Protein AF-X1V5U9-F1 (afdb_monomer_lite)

Foldseek 3Di:
DAAPAVCQPAPAEEAQDPVVLVVVQVVCVVVRHPDSNYHNRDLLDQQCSSDDPPDDDLSSAWDADPPAPDGAIASQSHQEDEEEDDWQAFDDPVQLVVQVRHDPCSVDGTVVRSVLVSVLRHHHAFHKYWYKDFCCCPPPPVNVVVVVVCVLFKDFPDWAWDPQCPDPPPDSGTMTTTIITTHDSVSNVVVVVVVVVVVVVVVVVVVVVVVVVD

pLDDT: mean 90.39, std 9.11, range [47.47, 98.81]

Secondary structure (DSSP, 8-state):
----TTHHHH--EEESSHHHHHHHHHHHHHTT-----EEES-TTS-GGG--BTTB--GGG--B--TTSS--S-B---EEEEEE-PPSSPPPPHHHHHHHHTT-TTTT-S-HHHHHHHHHHHHEEEEEEEEEEEETHHHH-GGGHHHHHHHHHHEEEEEEEEPPGGGGTTT----EEEEEEEEPPHHHHHHHHHHHHHHHHHHHHHHHHHHHH--

Radius of gyration: 19.99 Å; chains: 1; bounding box: 45×36×70 Å

Organism: NCBI:txid412755

Sequence (214 aa):
SKPNRWADTYLYGVEINSDLALATKVNMVLHGDGSINIFCRDGLAPFEVYGIAERVSALRHAHIIANYPYSFDVNEQFDFVLSNPPFSITPDEETKKSYRRRYEFGGNTQSERLFLERWYQLLREGGRAGVVLPESVFDTPSNKKMRLFLYRHFHIDAIIALPYLAFQPYTSTKTCLLIATKKTRKQVEQYDTCWRTMQRVFRRACSCARTFLS

InterPro domains:
  IPR002052 DNA methylase, N-6 adenine-specific, conserved site [PS00092] (81-87)
  IPR003356 DNA methylase, adenine-specific [PF02384] (8-188)
  IPR029063 S-adenosyl-L-methionine-dependent methyltransferase superfamily [G3DSA:3.40.50.150] (1-204)
  IPR029063 S-adenosyl-L-methionine-dependent methyltransferase superfamily [SSF53335] (5-187)
  IPR052916 Type I Restriction Enzyme MTase Subunit [PTHR42998] (8-191)

Structure (mmCIF, N/CA/C/O backbone):
data_AF-X1V5U9-F1
#
_entry.id   AF-X1V5U9-F1
#
loop_
_atom_site.group_PDB
_atom_site.id
_atom_site.type_symbol
_atom_site.label_atom_id
_atom_site.label_alt_id
_atom_site.label_comp_id
_atom_site.label_asym_id
_atom_site.label_entity_id
_atom_site.label_seq_id
_atom_site.pdbx_PDB_ins_code
_atom_site.Cartn_x
_atom_site.Cartn_y
_atom_site.Cartn_z
_atom_site.occupancy
_atom_site.B_iso_or_equiv
_atom_site.auth_seq_id
_atom_site.auth_comp_id
_atom_site.auth_asym_id
_atom_site.auth_atom_id
_atom_site.pdbx_PDB_model_num
ATOM 1 N N . SER A 1 1 ? 11.002 -18.497 -28.124 1.00 58.41 1 SER A N 1
ATOM 2 C CA . SER A 1 1 ? 9.757 -18.287 -27.348 1.00 58.41 1 SER A CA 1
ATOM 3 C C . SER A 1 1 ? 9.006 -17.098 -27.937 1.00 58.41 1 SER A C 1
ATOM 5 O O . SER A 1 1 ? 9.652 -16.198 -28.461 1.00 58.41 1 SER A O 1
ATOM 7 N N . LYS A 1 2 ? 7.663 -17.094 -27.942 1.00 60.38 2 LYS A N 1
ATOM 8 C CA . LYS A 1 2 ? 6.897 -15.900 -28.351 1.00 60.38 2 LYS A CA 1
ATOM 9 C C . LYS A 1 2 ? 7.065 -14.813 -27.274 1.00 60.38 2 LYS A C 1
ATOM 11 O O . LYS A 1 2 ? 7.001 -15.168 -26.100 1.00 60.38 2 LYS A O 1
ATOM 16 N N . PRO A 1 3 ? 7.273 -13.536 -27.638 1.00 74.31 3 PRO A N 1
ATOM 17 C CA . PRO A 1 3 ? 7.387 -12.461 -26.658 1.00 74.31 3 PRO A CA 1
ATOM 18 C C . PRO A 1 3 ? 6.068 -12.275 -25.890 1.00 74.31 3 PRO A C 1
ATOM 20 O O . PRO A 1 3 ? 4.987 -12.261 -26.484 1.00 74.31 3 PRO A O 1
ATOM 23 N N . ASN A 1 4 ? 6.168 -12.111 -24.573 1.00 81.75 4 ASN A N 1
ATOM 24 C CA . ASN A 1 4 ? 5.084 -11.882 -23.620 1.00 81.75 4 ASN A CA 1
ATOM 25 C C . ASN A 1 4 ? 4.565 -10.436 -23.700 1.00 81.75 4 ASN A C 1
ATOM 27 O O . ASN A 1 4 ? 4.622 -9.682 -22.736 1.00 81.75 4 ASN A O 1
ATOM 31 N N . ARG A 1 5 ? 4.017 -10.043 -24.856 1.00 79.12 5 ARG A N 1
ATOM 32 C CA . ARG A 1 5 ? 3.514 -8.676 -25.120 1.00 79.12 5 ARG A CA 1
ATOM 33 C C . ARG A 1 5 ? 2.379 -8.211 -24.199 1.00 79.12 5 ARG A C 1
ATOM 35 O O . ARG A 1 5 ? 2.022 -7.046 -24.227 1.00 79.12 5 ARG A O 1
ATOM 42 N N . TRP A 1 6 ? 1.777 -9.093 -23.407 1.00 85.31 6 TRP A N 1
ATOM 43 C CA . TRP A 1 6 ? 0.759 -8.705 -22.429 1.00 85.31 6 TRP A CA 1
ATOM 44 C C . TRP A 1 6 ? 1.367 -7.906 -21.265 1.00 85.31 6 TRP A C 1
ATOM 46 O O . TRP A 1 6 ? 0.712 -7.025 -20.711 1.00 85.31 6 TRP A O 1
ATOM 56 N N . ALA A 1 7 ? 2.626 -8.166 -20.908 1.00 85.19 7 ALA A N 1
ATOM 57 C CA . ALA A 1 7 ? 3.276 -7.503 -19.784 1.00 85.19 7 ALA A CA 1
ATOM 58 C C . ALA A 1 7 ? 3.452 -5.990 -20.018 1.00 85.19 7 ALA A C 1
ATOM 60 O O . ALA A 1 7 ? 3.358 -5.208 -19.073 1.00 85.19 7 ALA A O 1
ATOM 61 N N . ASP A 1 8 ? 3.504 -5.565 -21.286 1.00 81.00 8 ASP A N 1
ATOM 62 C CA . ASP A 1 8 ? 3.422 -4.161 -21.699 1.00 81.00 8 ASP A CA 1
ATOM 63 C C . ASP A 1 8 ? 2.193 -3.412 -21.197 1.00 81.00 8 ASP A C 1
ATOM 65 O O . ASP A 1 8 ? 2.252 -2.202 -20.970 1.00 81.00 8 ASP A O 1
ATOM 69 N N . THR A 1 9 ? 1.082 -4.120 -21.043 1.00 84.44 9 THR A N 1
ATOM 70 C CA . THR A 1 9 ? -0.198 -3.536 -20.657 1.00 84.44 9 THR A CA 1
ATOM 71 C C . THR A 1 9 ? -0.504 -3.760 -19.184 1.00 84.44 9 THR A C 1
ATOM 73 O O . THR A 1 9 ? -1.126 -2.896 -18.571 1.00 84.44 9 THR A O 1
ATOM 76 N N . TYR A 1 10 ? -0.076 -4.890 -18.615 1.00 89.69 10 TYR A N 1
ATOM 77 C CA . TYR A 1 10 ? -0.579 -5.366 -17.322 1.00 89.69 10 TYR A CA 1
ATOM 78 C C . TYR A 1 10 ? 0.448 -5.387 -16.190 1.00 89.69 10 TYR A C 1
ATOM 80 O O . TYR A 1 10 ? 0.044 -5.470 -15.032 1.00 89.69 10 TYR A O 1
ATOM 88 N N . LEU A 1 11 ? 1.750 -5.316 -16.481 1.00 92.38 11 LEU A N 1
ATOM 89 C CA . LEU A 1 11 ? 2.786 -5.421 -15.456 1.00 92.38 11 LEU A CA 1
ATOM 90 C C . LEU A 1 11 ? 3.540 -4.104 -15.304 1.00 92.38 11 LEU A C 1
ATOM 92 O O . LEU A 1 11 ? 4.004 -3.530 -16.284 1.00 92.38 11 LEU A O 1
ATOM 96 N N . TYR A 1 12 ? 3.645 -3.631 -14.063 1.00 95.31 12 TYR A N 1
ATOM 97 C CA . TYR A 1 12 ? 4.324 -2.394 -13.689 1.00 95.31 12 TYR A CA 1
ATOM 98 C C . TYR A 1 12 ? 5.136 -2.635 -12.418 1.00 95.31 12 TYR A C 1
ATOM 100 O O . TYR A 1 12 ? 4.706 -3.382 -11.540 1.00 95.31 12 TYR A O 1
ATOM 108 N N . GLY A 1 13 ? 6.291 -1.985 -12.306 1.00 95.12 13 GLY A N 1
ATOM 109 C CA . GLY A 1 13 ? 7.151 -2.071 -11.129 1.00 95.12 13 GLY A CA 1
ATOM 110 C C . GLY A 1 13 ? 7.816 -0.738 -10.820 1.00 95.12 13 GLY A C 1
ATOM 111 O O . GLY A 1 13 ? 8.104 0.043 -11.723 1.00 95.12 13 GLY A O 1
ATOM 112 N N . VAL A 1 14 ? 8.071 -0.475 -9.542 1.00 96.12 14 VAL A N 1
ATOM 113 C CA . VAL A 1 14 ? 8.812 0.706 -9.088 1.00 96.12 14 VAL A CA 1
ATOM 114 C C . VAL A 1 14 ? 9.915 0.244 -8.154 1.00 96.12 14 VAL A C 1
ATOM 116 O O . VAL A 1 14 ? 9.648 -0.491 -7.208 1.00 96.12 14 VAL A O 1
ATOM 119 N N . GLU A 1 15 ? 11.136 0.674 -8.432 1.00 95.00 15 GLU A N 1
ATOM 120 C CA . GLU A 1 15 ? 12.325 0.372 -7.641 1.00 95.00 15 GLU A CA 1
ATOM 121 C C . GLU A 1 15 ? 13.166 1.646 -7.562 1.00 95.00 15 GLU A C 1
ATOM 123 O O . GLU A 1 15 ? 13.363 2.321 -8.569 1.00 95.00 15 GLU A O 1
ATOM 128 N N . ILE A 1 16 ? 13.632 2.016 -6.374 1.00 93.44 16 ILE A N 1
ATOM 129 C CA . ILE A 1 16 ? 14.381 3.261 -6.183 1.00 93.44 16 ILE A CA 1
ATOM 130 C C . ILE A 1 16 ? 15.862 3.088 -6.533 1.00 93.44 16 ILE A C 1
ATOM 132 O O . ILE A 1 16 ? 16.503 4.036 -6.988 1.00 93.44 16 ILE A O 1
ATOM 136 N N . ASN A 1 17 ? 16.406 1.884 -6.346 1.00 94.56 17 ASN A N 1
ATOM 137 C CA . ASN A 1 17 ? 17.790 1.560 -6.645 1.00 94.56 17 ASN A CA 1
ATOM 138 C C . ASN A 1 17 ? 17.981 1.290 -8.148 1.00 94.56 17 ASN A C 1
ATOM 140 O O . ASN A 1 17 ? 17.351 0.403 -8.725 1.00 94.56 17 ASN A O 1
ATOM 144 N N . SER A 1 18 ? 18.886 2.033 -8.787 1.00 94.94 18 SER A N 1
ATOM 145 C CA . SER A 1 18 ? 19.142 1.930 -10.229 1.00 94.94 18 SER A CA 1
ATOM 146 C C . SER A 1 18 ? 19.607 0.552 -10.676 1.00 94.94 18 SER A C 1
ATOM 148 O O . SER A 1 18 ? 19.179 0.082 -11.731 1.00 94.94 18 SER A O 1
ATOM 150 N N . ASP A 1 19 ? 20.444 -0.102 -9.876 1.00 95.94 19 ASP A N 1
ATOM 151 C CA . ASP A 1 19 ? 21.054 -1.380 -10.231 1.00 95.94 19 ASP A CA 1
ATOM 152 C C . ASP A 1 19 ? 20.019 -2.500 -10.133 1.00 95.94 19 ASP A C 1
ATOM 154 O O . ASP A 1 19 ? 19.909 -3.325 -11.039 1.00 95.94 19 ASP A O 1
ATOM 158 N N . LEU A 1 20 ? 19.181 -2.479 -9.091 1.00 94.69 20 LEU A N 1
ATOM 159 C CA . LEU A 1 20 ? 18.058 -3.407 -8.945 1.00 94.69 20 LEU A CA 1
ATOM 160 C C . LEU A 1 20 ? 16.979 -3.168 -10.007 1.00 94.69 20 LEU A C 1
ATOM 162 O O . LEU A 1 20 ? 16.451 -4.130 -10.569 1.00 94.69 20 LEU A O 1
ATOM 166 N N . ALA A 1 21 ? 16.679 -1.910 -10.340 1.00 94.12 21 ALA A N 1
ATOM 167 C CA . ALA A 1 21 ? 15.753 -1.583 -11.421 1.00 94.12 21 ALA A CA 1
ATOM 168 C C . ALA A 1 21 ? 16.275 -2.094 -12.774 1.00 94.12 21 ALA A C 1
ATOM 170 O O . ALA A 1 21 ? 15.507 -2.648 -13.564 1.00 94.12 21 ALA A O 1
ATOM 171 N N . LEU A 1 22 ? 17.577 -1.947 -13.041 1.00 93.31 22 LEU A N 1
ATOM 172 C CA . LEU A 1 22 ? 18.221 -2.465 -14.246 1.00 93.31 22 LEU A CA 1
ATOM 173 C C . LEU A 1 22 ? 18.217 -3.997 -14.273 1.00 93.31 22 LEU A C 1
ATOM 175 O O . LEU A 1 22 ? 17.798 -4.580 -15.272 1.00 93.31 22 LEU A O 1
ATOM 179 N N . ALA A 1 23 ? 18.615 -4.647 -13.178 1.00 94.06 23 ALA A N 1
ATOM 180 C CA . ALA A 1 23 ? 18.598 -6.102 -13.052 1.00 94.06 23 ALA A CA 1
ATOM 181 C C . ALA A 1 23 ? 17.185 -6.665 -13.260 1.00 94.06 23 ALA A C 1
ATOM 183 O O . ALA A 1 23 ? 17.007 -7.634 -13.996 1.00 94.06 23 ALA A O 1
ATOM 184 N N . THR A 1 24 ? 16.170 -6.007 -12.694 1.00 92.94 24 THR A N 1
ATOM 185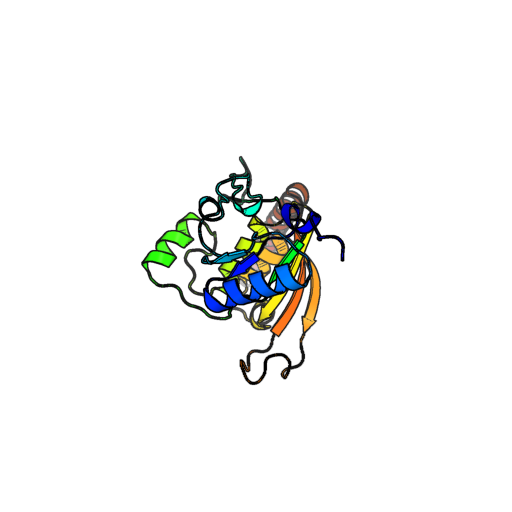 C CA . THR A 1 24 ? 14.762 -6.363 -12.897 1.00 92.94 24 THR A CA 1
ATOM 186 C C . THR A 1 24 ? 14.385 -6.260 -14.371 1.00 92.94 24 THR A C 1
ATOM 188 O O . THR A 1 24 ? 13.848 -7.216 -14.920 1.00 92.94 24 THR A O 1
ATOM 191 N N . LYS A 1 25 ? 14.715 -5.153 -15.049 1.00 91.25 25 LYS A N 1
ATOM 192 C CA . LYS A 1 25 ? 14.442 -4.992 -16.490 1.00 91.25 25 LYS A CA 1
ATOM 193 C C . LYS A 1 25 ? 15.095 -6.087 -17.327 1.00 91.25 25 LYS A C 1
ATOM 195 O O . LYS A 1 25 ? 14.438 -6.661 -18.188 1.00 91.25 25 LYS A O 1
ATOM 200 N N . VAL A 1 26 ? 16.364 -6.399 -17.062 1.00 91.38 26 VAL A N 1
ATOM 201 C CA . VAL A 1 26 ? 17.071 -7.487 -17.751 1.00 91.38 26 VAL A CA 1
ATOM 202 C C . VAL A 1 26 ? 16.373 -8.823 -17.496 1.00 91.38 26 VAL A C 1
ATOM 204 O O . VAL A 1 26 ? 16.128 -9.565 -18.443 1.00 91.38 26 VAL A O 1
ATOM 207 N N . ASN A 1 27 ? 15.983 -9.107 -16.250 1.00 90.75 27 ASN A N 1
ATOM 208 C CA . ASN A 1 27 ? 15.257 -10.326 -15.900 1.00 90.75 27 ASN A CA 1
ATOM 209 C C . ASN A 1 27 ? 13.924 -10.444 -16.659 1.00 90.75 27 ASN A C 1
ATOM 211 O O . ASN A 1 27 ? 13.622 -11.497 -17.216 1.00 90.75 27 ASN A O 1
ATOM 215 N N . MET A 1 28 ? 13.161 -9.353 -16.753 1.00 88.94 28 MET A N 1
ATOM 216 C CA . MET A 1 28 ? 11.915 -9.312 -17.524 1.00 88.94 28 MET A CA 1
ATOM 217 C C . MET A 1 28 ? 12.160 -9.635 -19.007 1.00 88.94 28 MET A C 1
ATOM 219 O O . MET A 1 28 ? 11.524 -10.541 -19.552 1.00 88.94 28 MET A O 1
ATOM 223 N N . VAL A 1 29 ? 13.160 -8.999 -19.627 1.00 86.62 29 VAL A N 1
ATOM 224 C CA . VAL A 1 29 ? 13.541 -9.259 -21.027 1.00 86.62 29 VAL A CA 1
ATOM 225 C C . VAL A 1 29 ? 13.939 -10.719 -21.251 1.00 86.62 29 VAL A C 1
ATOM 227 O O . VAL A 1 29 ? 13.498 -11.332 -22.226 1.00 86.62 29 VAL A O 1
ATOM 230 N N . LEU A 1 30 ? 14.714 -11.313 -20.338 1.00 88.00 30 LEU A N 1
ATOM 231 C CA . LEU A 1 30 ? 15.105 -12.727 -20.409 1.00 88.00 30 LEU A CA 1
ATOM 232 C C . LEU A 1 30 ? 13.901 -13.674 -20.309 1.00 88.00 30 LEU A C 1
ATOM 234 O O . LEU A 1 30 ? 13.866 -14.707 -20.979 1.00 88.00 30 LEU A O 1
ATOM 238 N N . HIS A 1 31 ? 12.877 -13.297 -19.543 1.00 87.69 31 HIS A N 1
ATOM 239 C CA . HIS A 1 31 ? 11.597 -14.007 -19.476 1.00 87.69 31 HIS A CA 1
ATOM 240 C C . HIS A 1 31 ? 10.648 -13.686 -20.646 1.00 87.69 31 HIS A C 1
ATOM 242 O O . HIS A 1 31 ? 9.491 -14.116 -20.659 1.00 87.69 31 HIS A O 1
ATOM 248 N N . GLY A 1 32 ? 11.133 -12.979 -21.668 1.00 82.94 32 GLY A N 1
ATOM 249 C CA . GLY A 1 32 ? 10.390 -12.653 -22.878 1.00 82.94 32 GLY A CA 1
ATOM 250 C C . GLY A 1 32 ? 9.386 -11.519 -22.699 1.00 82.94 32 GLY A C 1
ATOM 251 O O . GLY A 1 32 ? 8.602 -11.281 -23.616 1.00 82.94 32 GLY A O 1
ATOM 252 N N . ASP A 1 33 ? 9.386 -10.834 -21.556 1.00 76.88 33 ASP A N 1
ATOM 253 C CA . ASP A 1 33 ? 8.686 -9.567 -21.388 1.00 76.88 33 ASP A CA 1
ATOM 254 C C . ASP A 1 33 ? 9.492 -8.479 -22.113 1.00 76.88 33 ASP A C 1
ATOM 256 O O . ASP A 1 33 ? 10.561 -8.062 -21.679 1.00 76.88 33 ASP A O 1
ATOM 260 N N . GLY A 1 34 ? 9.005 -8.068 -23.283 1.00 65.94 34 GLY A N 1
ATOM 261 C CA . GLY A 1 34 ? 9.611 -6.994 -24.072 1.00 65.94 34 GLY A CA 1
ATOM 262 C C . GLY A 1 34 ? 9.344 -5.596 -23.507 1.00 65.94 34 GLY A C 1
ATOM 263 O O . GLY A 1 34 ? 9.734 -4.615 -24.139 1.00 65.94 34 GLY A O 1
ATOM 264 N N . SER A 1 35 ? 8.662 -5.496 -22.361 1.00 69.56 35 SER A N 1
ATOM 265 C CA . SER A 1 35 ? 8.272 -4.245 -21.737 1.00 69.56 35 SER A CA 1
ATOM 266 C C . SER A 1 35 ? 9.312 -3.678 -20.782 1.00 69.56 35 SER A C 1
ATOM 268 O O . SER A 1 35 ? 10.051 -4.389 -20.107 1.00 69.56 35 SER A O 1
ATOM 270 N N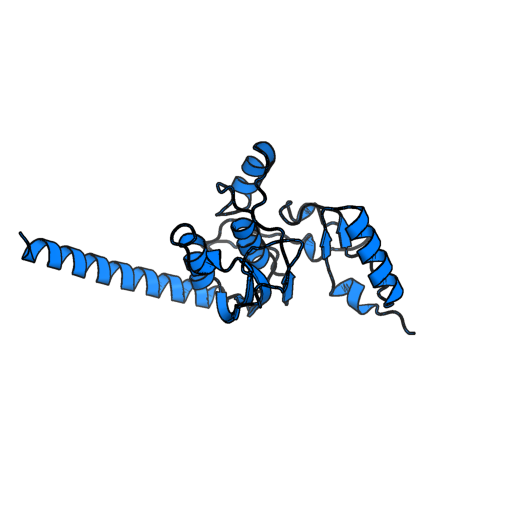 . ILE A 1 36 ? 9.299 -2.351 -20.654 1.00 76.88 36 ILE A N 1
ATOM 271 C CA . ILE A 1 36 ? 10.143 -1.587 -19.730 1.00 76.88 36 ILE A CA 1
ATOM 272 C C . ILE A 1 36 ? 9.327 -0.833 -18.671 1.00 76.88 36 ILE A C 1
ATOM 274 O O . ILE A 1 36 ? 9.780 0.203 -18.183 1.00 76.88 36 ILE A O 1
ATOM 278 N N . ASN A 1 37 ? 8.157 -1.346 -18.271 1.00 89.62 37 ASN A N 1
ATOM 279 C CA . ASN A 1 37 ? 7.281 -0.765 -17.232 1.00 89.62 37 ASN A CA 1
ATOM 280 C C . ASN A 1 37 ? 7.867 -0.794 -15.799 1.00 89.62 37 ASN A C 1
ATOM 282 O O . ASN A 1 37 ? 7.133 -0.804 -14.811 1.00 89.62 37 ASN A O 1
ATOM 286 N N . ILE A 1 38 ? 9.194 -0.803 -15.676 1.00 92.69 38 ILE A N 1
ATOM 287 C CA . ILE A 1 38 ? 9.935 -0.730 -14.422 1.00 92.69 38 ILE A CA 1
ATOM 288 C C . ILE A 1 38 ? 10.500 0.687 -14.274 1.00 92.69 38 ILE A C 1
ATOM 290 O O . ILE A 1 38 ? 11.380 1.119 -15.032 1.00 92.69 38 ILE A O 1
ATOM 294 N N . PHE A 1 39 ? 9.997 1.422 -13.290 1.00 94.50 39 PHE A N 1
ATOM 295 C CA . PHE A 1 39 ? 10.354 2.811 -13.031 1.00 94.50 39 PHE A CA 1
ATOM 296 C C . PHE A 1 39 ? 11.427 2.884 -11.947 1.00 94.50 39 PHE A C 1
ATOM 298 O O . PHE A 1 39 ? 11.193 2.483 -10.812 1.00 94.50 39 PHE A O 1
ATOM 305 N N . CYS A 1 40 ? 12.592 3.438 -12.298 1.00 94.56 40 CYS A N 1
ATOM 306 C CA . CYS A 1 40 ? 13.664 3.721 -11.344 1.00 94.56 40 CYS A CA 1
ATOM 307 C C . CYS A 1 40 ? 13.346 5.010 -10.564 1.00 94.56 40 CYS A C 1
ATOM 309 O O . CYS A 1 40 ? 13.822 6.090 -10.932 1.00 94.56 40 CYS A O 1
ATOM 311 N N . ARG A 1 41 ? 12.443 4.944 -9.584 1.00 93.94 41 ARG A N 1
ATOM 312 C CA . ARG A 1 41 ? 11.877 6.096 -8.860 1.00 93.94 41 ARG A CA 1
ATOM 313 C C . ARG A 1 41 ? 11.495 5.688 -7.436 1.00 93.94 41 ARG A C 1
ATOM 315 O O . ARG A 1 41 ? 11.351 4.511 -7.138 1.00 93.94 41 ARG A O 1
ATOM 322 N N . ASP A 1 42 ? 11.292 6.671 -6.567 1.00 92.25 42 ASP A N 1
ATOM 323 C CA . ASP A 1 42 ? 10.687 6.448 -5.251 1.00 92.25 42 ASP A CA 1
ATOM 324 C C . ASP A 1 42 ? 9.220 6.014 -5.410 1.00 92.25 42 ASP A C 1
ATOM 326 O O . ASP A 1 42 ? 8.441 6.756 -5.995 1.00 92.25 42 ASP A O 1
ATOM 330 N N . GLY A 1 43 ? 8.832 4.855 -4.862 1.00 93.69 43 GLY A N 1
ATOM 331 C CA . GLY A 1 43 ? 7.458 4.325 -4.906 1.00 93.69 43 GLY A CA 1
ATOM 332 C C . GLY A 1 43 ? 6.404 5.167 -4.173 1.00 93.69 43 GLY A C 1
ATOM 333 O O . GLY A 1 43 ? 5.198 4.974 -4.362 1.00 93.69 43 GLY A O 1
ATOM 334 N N . LEU A 1 44 ? 6.827 6.133 -3.357 1.00 93.81 44 LEU A N 1
ATOM 335 C CA . LEU A 1 44 ? 5.952 7.084 -2.676 1.00 93.81 44 LEU A CA 1
ATOM 336 C C . LEU A 1 44 ? 5.882 8.452 -3.382 1.00 93.81 44 LEU A C 1
ATOM 338 O O . LEU A 1 44 ? 5.142 9.341 -2.929 1.00 93.81 44 LEU A O 1
ATOM 342 N N . ALA A 1 45 ? 6.570 8.613 -4.519 1.00 93.19 45 ALA A N 1
ATOM 343 C CA . ALA A 1 45 ? 6.553 9.824 -5.336 1.00 93.19 45 ALA A CA 1
ATOM 344 C C . ALA A 1 45 ? 5.194 10.049 -6.032 1.00 93.19 45 ALA A C 1
ATOM 346 O O . ALA A 1 45 ? 4.456 9.083 -6.233 1.00 93.19 45 ALA A O 1
ATOM 347 N N . PRO A 1 46 ? 4.842 11.299 -6.399 1.00 94.12 46 PRO A N 1
ATOM 348 C CA . PRO A 1 46 ? 3.594 11.619 -7.105 1.00 94.12 46 PRO A CA 1
ATOM 349 C C . PRO A 1 46 ? 3.393 10.769 -8.367 1.00 94.12 46 PRO A C 1
ATOM 351 O O . PRO A 1 46 ? 4.368 10.431 -9.034 1.00 94.12 46 PRO A O 1
ATOM 354 N N . PHE A 1 47 ? 2.149 10.422 -8.709 1.00 96.00 47 PHE A N 1
ATOM 355 C CA . PHE A 1 47 ? 1.875 9.511 -9.829 1.00 96.00 47 PHE A CA 1
ATOM 356 C C . PHE A 1 47 ? 2.378 10.053 -11.175 1.00 96.00 47 PHE A C 1
ATOM 358 O O . PHE A 1 47 ? 2.818 9.294 -12.037 1.00 96.00 47 PHE A O 1
ATOM 365 N N . GLU A 1 48 ? 2.409 11.374 -11.339 1.00 93.62 48 GLU A N 1
ATOM 366 C CA . GLU A 1 48 ? 2.802 12.071 -12.562 1.00 93.62 48 GLU A CA 1
ATOM 367 C C . GLU A 1 48 ? 4.215 11.712 -13.032 1.00 93.62 48 GLU A C 1
ATOM 369 O O . GLU A 1 48 ? 4.502 11.806 -14.229 1.00 93.62 48 GLU A O 1
ATOM 374 N N . VAL A 1 49 ? 5.085 11.287 -12.109 1.00 93.06 49 VAL A N 1
ATOM 375 C CA . VAL A 1 49 ? 6.482 10.941 -12.398 1.00 93.06 49 VAL A CA 1
ATOM 376 C C . VAL A 1 49 ? 6.637 9.582 -13.087 1.00 93.06 49 VAL A C 1
ATOM 378 O O . VAL A 1 49 ? 7.697 9.315 -13.654 1.00 93.06 49 VAL A O 1
ATOM 381 N N . TYR A 1 50 ? 5.602 8.734 -13.087 1.00 93.81 50 TYR A N 1
ATOM 382 C CA . TYR A 1 50 ? 5.626 7.395 -13.695 1.00 93.81 50 TYR A CA 1
ATOM 383 C C . TYR A 1 50 ? 5.137 7.401 -15.151 1.00 93.81 50 TYR A C 1
ATOM 385 O O . TYR A 1 50 ? 4.342 6.556 -15.570 1.00 93.81 50 TYR A O 1
ATOM 393 N N . GLY A 1 51 ? 5.581 8.385 -15.933 1.00 89.31 51 GLY A N 1
ATOM 394 C CA . GLY A 1 51 ? 5.258 8.508 -17.355 1.00 89.31 51 GLY A CA 1
ATOM 395 C C . GLY A 1 51 ? 6.151 7.666 -18.266 1.00 89.31 51 GLY A C 1
ATOM 396 O O . GLY A 1 51 ? 7.312 7.409 -17.958 1.00 89.31 51 GLY A O 1
ATOM 397 N N . ILE A 1 52 ? 5.608 7.282 -19.422 1.00 85.56 52 ILE A N 1
ATOM 398 C CA . ILE A 1 52 ? 6.342 6.659 -20.530 1.00 85.56 52 ILE A CA 1
ATOM 399 C C . ILE A 1 52 ? 6.212 7.610 -21.725 1.00 85.56 52 ILE A C 1
ATOM 401 O O . ILE A 1 52 ? 5.121 8.116 -21.975 1.00 85.56 52 ILE A O 1
ATOM 405 N N . ALA A 1 53 ? 7.311 7.897 -22.429 1.00 80.00 53 ALA A N 1
ATOM 406 C CA . ALA A 1 53 ? 7.346 8.945 -23.457 1.00 80.00 53 ALA A CA 1
ATOM 407 C C . ALA A 1 53 ? 6.359 8.703 -24.615 1.00 80.00 53 ALA A C 1
ATOM 409 O O . ALA A 1 53 ? 5.768 9.647 -25.128 1.00 80.00 53 ALA A O 1
ATOM 410 N N . GLU A 1 54 ? 6.152 7.440 -24.990 1.00 80.06 54 GLU A N 1
ATOM 411 C CA . GLU A 1 54 ? 5.439 7.064 -26.219 1.00 80.06 54 GLU A CA 1
ATOM 412 C C . GLU A 1 54 ? 4.067 6.414 -25.969 1.00 80.06 54 GLU A C 1
ATOM 414 O O . GLU A 1 54 ? 3.379 6.040 -26.917 1.00 80.06 54 GLU A O 1
ATOM 419 N N . ARG A 1 55 ? 3.638 6.262 -24.705 1.00 82.62 55 ARG A N 1
ATOM 420 C CA . ARG A 1 55 ? 2.324 5.682 -24.374 1.00 82.62 55 ARG A CA 1
ATOM 421 C C . ARG A 1 55 ? 1.773 6.145 -23.032 1.00 82.62 55 ARG A C 1
ATOM 423 O O . ARG A 1 55 ? 2.504 6.573 -22.141 1.00 82.62 55 ARG A O 1
ATOM 430 N N . VAL A 1 56 ? 0.464 5.976 -22.861 1.00 83.38 56 VAL A N 1
ATOM 431 C CA . VAL A 1 56 ? -0.202 6.180 -21.571 1.00 83.38 56 VAL A CA 1
ATOM 432 C C . VAL A 1 56 ? 0.267 5.104 -20.588 1.00 83.38 56 VAL A C 1
ATOM 434 O O . VAL A 1 56 ? 0.158 3.912 -20.861 1.00 83.38 56 VAL A O 1
ATOM 437 N N . SER A 1 57 ? 0.794 5.535 -19.443 1.00 91.38 57 SER A N 1
ATOM 438 C CA . SER A 1 57 ? 1.174 4.659 -18.333 1.00 91.38 57 SER A CA 1
ATOM 439 C C . SER A 1 57 ? 0.010 4.550 -17.356 1.00 91.38 57 SER A C 1
ATOM 441 O O . SER A 1 57 ? -0.428 5.573 -16.824 1.00 91.38 57 SER A O 1
ATOM 443 N N . ALA A 1 58 ? -0.462 3.329 -17.080 1.00 93.62 58 ALA A N 1
ATOM 444 C CA . ALA A 1 58 ? -1.503 3.112 -16.074 1.00 93.62 58 ALA A CA 1
ATOM 445 C C . ALA A 1 58 ? -1.069 3.641 -14.698 1.00 93.62 58 ALA A C 1
ATOM 447 O O . ALA A 1 58 ? -1.874 4.218 -13.975 1.00 93.62 58 ALA A O 1
ATOM 448 N N . LEU A 1 59 ? 0.224 3.542 -14.373 1.00 94.44 59 LEU A N 1
ATOM 449 C CA . LEU A 1 59 ? 0.787 4.006 -13.105 1.00 94.44 59 LEU A CA 1
ATOM 450 C C . LEU A 1 59 ? 0.838 5.540 -12.976 1.00 94.44 59 LEU A C 1
ATOM 452 O O . LEU A 1 59 ? 0.919 6.056 -11.864 1.00 94.44 59 LEU A O 1
ATOM 456 N N . ARG A 1 60 ? 0.759 6.274 -14.095 1.00 95.31 60 ARG A N 1
ATOM 457 C CA . ARG A 1 60 ? 0.706 7.745 -14.094 1.00 95.31 60 ARG A CA 1
ATOM 458 C C . ARG A 1 60 ? -0.679 8.295 -13.758 1.00 95.31 60 ARG A C 1
ATOM 460 O O . ARG A 1 60 ? -0.798 9.464 -13.407 1.00 95.31 60 ARG A O 1
ATOM 467 N N . HIS A 1 61 ? -1.726 7.484 -13.909 1.00 95.44 61 HIS A N 1
ATOM 468 C CA . HIS A 1 61 ? -3.095 7.935 -13.689 1.00 95.44 61 HIS A CA 1
ATOM 469 C C . HIS A 1 61 ? -3.293 8.403 -12.240 1.00 95.44 61 HIS A C 1
ATOM 471 O O . HIS A 1 61 ? -2.883 7.721 -11.301 1.00 95.44 61 HIS A O 1
ATOM 477 N N . ALA A 1 62 ? -3.943 9.551 -12.074 1.00 96.62 62 ALA A N 1
ATOM 478 C CA . ALA A 1 62 ? -4.282 10.123 -10.783 1.00 96.62 62 ALA A CA 1
ATOM 479 C C . ALA A 1 62 ? -5.593 10.901 -10.891 1.00 96.62 62 ALA A C 1
ATOM 481 O O . ALA A 1 62 ? -5.809 11.627 -11.864 1.00 96.62 62 ALA A O 1
ATOM 482 N N . HIS A 1 63 ? -6.457 10.754 -9.895 1.00 96.69 63 HIS A N 1
ATOM 483 C CA . HIS A 1 63 ? -7.649 11.575 -9.733 1.00 96.69 63 HIS A CA 1
ATOM 484 C C . HIS A 1 63 ? -8.046 11.670 -8.257 1.00 96.69 63 HIS A C 1
ATOM 486 O O . HIS A 1 63 ? -7.728 10.794 -7.454 1.00 96.69 63 HIS A O 1
ATOM 492 N N . ILE A 1 64 ? -8.796 12.715 -7.908 1.00 96.00 64 ILE A N 1
ATOM 493 C CA . ILE A 1 64 ? -9.429 12.859 -6.593 1.00 96.00 64 ILE A CA 1
ATOM 494 C C . ILE A 1 64 ? -10.868 12.357 -6.692 1.00 96.00 64 ILE A C 1
ATOM 496 O O . ILE A 1 64 ? -11.596 12.697 -7.626 1.00 96.00 64 ILE A O 1
ATOM 500 N N . ILE A 1 65 ? -11.305 11.574 -5.707 1.00 93.56 65 ILE A N 1
ATOM 501 C CA . ILE A 1 65 ? -12.697 11.126 -5.625 1.00 93.56 65 ILE A CA 1
ATOM 502 C C . ILE A 1 65 ? -13.522 12.230 -4.953 1.00 93.56 65 ILE A C 1
ATOM 504 O O . ILE A 1 65 ? -13.402 12.472 -3.752 1.00 93.56 65 ILE A O 1
ATOM 508 N N . ALA A 1 66 ? -14.383 12.896 -5.723 1.00 91.06 66 ALA A N 1
ATOM 509 C CA . ALA A 1 66 ? -15.265 13.932 -5.195 1.00 91.06 66 ALA A CA 1
ATOM 510 C C . ALA A 1 66 ? -16.228 13.370 -4.132 1.00 91.06 66 ALA A C 1
ATOM 512 O O . ALA A 1 66 ? -16.769 12.276 -4.285 1.00 91.06 66 ALA A O 1
ATOM 513 N N . ASN A 1 67 ? -16.477 14.149 -3.073 1.00 87.44 67 ASN A N 1
ATOM 514 C CA . ASN A 1 67 ? -17.407 13.819 -1.982 1.00 87.44 67 ASN A CA 1
ATOM 515 C C . ASN A 1 67 ? -17.100 12.512 -1.226 1.00 87.44 67 ASN A C 1
ATOM 517 O O . ASN A 1 67 ? -17.985 11.947 -0.586 1.00 87.44 67 ASN A O 1
ATOM 521 N N . TYR A 1 68 ? -15.853 12.042 -1.259 1.00 89.44 68 TYR A N 1
ATOM 522 C CA . TYR A 1 68 ? -15.429 10.839 -0.554 1.00 89.44 68 TYR A CA 1
ATOM 523 C C . TYR A 1 68 ? -14.494 11.187 0.619 1.00 89.44 68 TYR A C 1
ATOM 525 O O . TYR A 1 68 ? -13.706 12.125 0.506 1.00 89.44 68 TYR A O 1
ATOM 533 N N . PRO A 1 69 ? -14.538 10.468 1.761 1.00 85.50 69 PRO A N 1
ATOM 534 C CA . PRO A 1 69 ? -13.752 10.836 2.944 1.00 85.50 69 PRO A CA 1
ATOM 535 C C . PRO A 1 69 ? -12.227 10.768 2.785 1.00 85.50 69 PRO A C 1
ATOM 537 O O . PRO A 1 69 ? -11.515 11.217 3.679 1.00 85.50 69 PRO A O 1
ATOM 540 N N . TYR A 1 70 ? -11.734 10.141 1.717 1.00 92.38 70 TYR A N 1
ATOM 541 C CA . TYR A 1 70 ? -10.316 10.102 1.383 1.00 92.38 70 TYR A CA 1
ATOM 542 C C . TYR A 1 70 ? -10.005 11.200 0.362 1.00 92.38 70 TYR A C 1
ATOM 544 O O . TYR A 1 70 ? -10.445 11.114 -0.783 1.00 92.38 70 TYR A O 1
ATOM 552 N N . SER A 1 71 ? -9.265 12.224 0.789 1.00 93.38 71 SER A N 1
ATOM 553 C CA . SER A 1 71 ? -9.103 13.484 0.045 1.00 93.38 71 SER A CA 1
ATOM 554 C C . SER A 1 71 ? -7.832 13.581 -0.806 1.00 93.38 71 SER A C 1
ATOM 556 O O . SER A 1 71 ? -7.526 14.662 -1.303 1.00 93.38 71 SER A O 1
ATOM 558 N N . PHE A 1 72 ? -7.066 12.498 -0.933 1.00 95.25 72 PHE A N 1
ATOM 559 C CA . PHE A 1 72 ? -5.816 12.475 -1.697 1.00 95.25 72 PHE A CA 1
ATOM 560 C C . PHE A 1 72 ? -5.991 11.746 -3.030 1.00 95.25 72 PHE A C 1
ATOM 562 O O . PHE A 1 72 ? -6.965 11.014 -3.221 1.00 95.25 72 PHE A O 1
ATOM 569 N N . ASP A 1 73 ? -5.027 11.933 -3.932 1.00 96.44 73 ASP A N 1
ATOM 570 C CA . ASP A 1 73 ? -5.043 11.300 -5.248 1.00 96.44 73 ASP A CA 1
ATOM 571 C C . ASP A 1 73 ? -5.060 9.775 -5.146 1.00 96.44 73 ASP A C 1
ATOM 573 O O . ASP A 1 73 ? -4.308 9.157 -4.388 1.00 96.44 73 ASP A O 1
ATOM 577 N N . VAL A 1 74 ? -5.893 9.162 -5.978 1.00 97.56 74 VAL A N 1
ATOM 578 C CA . VAL A 1 74 ? -5.931 7.722 -6.203 1.00 97.56 74 VAL A CA 1
ATOM 579 C C . VAL A 1 74 ? -5.637 7.419 -7.669 1.00 97.56 74 VAL A C 1
ATOM 581 O O . VAL A 1 74 ? -5.884 8.230 -8.558 1.00 97.56 74 VAL A O 1
ATOM 584 N N . ASN A 1 75 ? -5.103 6.231 -7.916 1.00 97.81 75 ASN A N 1
ATOM 585 C CA . ASN A 1 75 ? -4.815 5.715 -9.245 1.00 97.81 75 ASN A CA 1
ATOM 586 C C . ASN A 1 75 ? -5.909 4.736 -9.701 1.00 97.81 75 ASN A C 1
ATOM 588 O O . ASN A 1 75 ? -6.470 4.890 -10.782 1.00 97.81 75 ASN A O 1
ATOM 592 N N . GLU A 1 76 ? -6.255 3.759 -8.861 1.00 97.69 76 GLU A N 1
ATOM 593 C CA . GLU A 1 76 ? -7.323 2.777 -9.105 1.00 97.69 76 GLU A CA 1
ATOM 594 C C . GLU A 1 76 ? -7.242 2.020 -10.444 1.00 97.69 76 GLU A C 1
ATOM 596 O O . GLU A 1 76 ? -8.266 1.582 -10.966 1.00 97.69 76 GLU A O 1
ATOM 601 N N . GLN A 1 77 ? -6.044 1.849 -11.013 1.00 97.62 77 GLN A N 1
ATOM 602 C CA . GLN A 1 77 ? -5.860 1.110 -12.269 1.00 97.62 77 GLN A CA 1
ATOM 603 C C . GLN A 1 77 ? -5.467 -0.356 -12.054 1.00 97.62 77 GLN A C 1
ATOM 605 O O . GLN A 1 77 ? -5.471 -1.130 -13.009 1.00 97.62 77 GLN A O 1
ATOM 610 N N . PHE A 1 78 ? -5.126 -0.757 -10.824 1.00 98.31 78 PHE A N 1
ATOM 611 C CA . PHE A 1 78 ? -4.527 -2.065 -10.564 1.00 98.31 78 PHE A CA 1
ATOM 612 C C . PHE A 1 78 ? -5.491 -3.050 -9.910 1.00 98.31 78 PHE A C 1
ATOM 614 O O . PHE A 1 78 ? -6.133 -2.761 -8.899 1.00 98.31 78 PHE A O 1
ATOM 621 N N . ASP A 1 79 ? -5.530 -4.254 -10.472 1.00 98.56 79 ASP A N 1
ATOM 622 C CA . ASP A 1 79 ? -6.185 -5.424 -9.892 1.00 98.56 79 ASP A CA 1
ATOM 623 C C . ASP A 1 79 ? -5.438 -5.992 -8.696 1.00 98.56 79 ASP A C 1
ATOM 625 O O . ASP A 1 79 ? -6.049 -6.411 -7.713 1.00 98.56 79 ASP A O 1
ATOM 629 N N . PHE A 1 80 ? -4.112 -6.014 -8.799 1.00 98.44 80 PHE A N 1
ATOM 630 C CA . PHE A 1 80 ? -3.236 -6.652 -7.837 1.00 98.44 80 PHE A CA 1
ATOM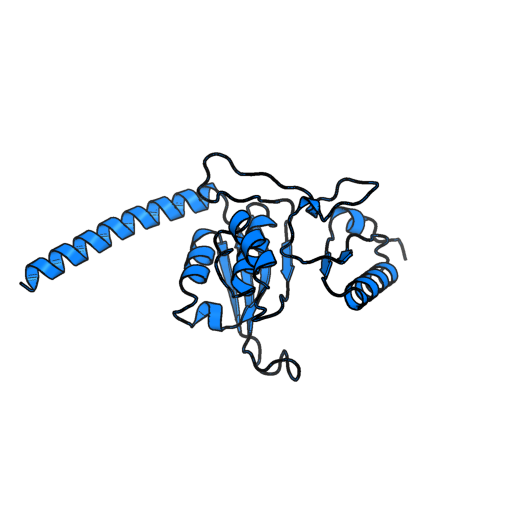 631 C C . PHE A 1 80 ? -2.068 -5.740 -7.499 1.00 98.44 80 PHE A C 1
ATOM 633 O O . PHE A 1 80 ? -1.473 -5.117 -8.377 1.00 98.44 80 PHE A O 1
ATOM 640 N N . VAL A 1 81 ? -1.714 -5.710 -6.220 1.00 98.56 81 VAL A N 1
ATOM 641 C CA . VAL A 1 81 ? -0.481 -5.103 -5.728 1.00 98.56 81 VAL A CA 1
ATOM 642 C C . VAL A 1 81 ? 0.296 -6.168 -4.973 1.00 98.56 81 VAL A C 1
ATOM 644 O O . VAL A 1 81 ? -0.196 -6.729 -3.995 1.00 98.56 81 VAL A O 1
ATOM 647 N N . LEU A 1 82 ? 1.518 -6.430 -5.431 1.00 98.31 82 LEU A N 1
ATOM 648 C CA . LEU A 1 82 ? 2.483 -7.294 -4.761 1.00 98.31 82 LEU A CA 1
ATOM 649 C C . LEU A 1 82 ? 3.647 -6.430 -4.293 1.00 98.31 82 LEU A C 1
ATOM 651 O O . LEU A 1 82 ? 4.184 -5.646 -5.074 1.00 98.31 82 LEU A O 1
ATOM 655 N N . SER A 1 83 ? 4.011 -6.521 -3.016 1.00 97.19 83 SER A N 1
ATOM 656 C CA . SER A 1 83 ? 5.047 -5.645 -2.467 1.00 97.19 83 SER A CA 1
ATOM 657 C C . SER A 1 83 ? 5.733 -6.243 -1.245 1.00 97.19 83 SER A C 1
ATOM 659 O O . SER A 1 83 ? 5.086 -6.795 -0.358 1.00 97.19 83 SER A O 1
ATOM 661 N N . ASN A 1 84 ? 7.049 -6.069 -1.185 1.00 95.12 84 ASN A N 1
ATOM 662 C CA . ASN A 1 84 ? 7.848 -6.223 0.022 1.00 95.12 84 ASN A CA 1
ATOM 663 C C . ASN A 1 84 ? 8.563 -4.885 0.269 1.00 95.12 84 ASN A C 1
ATOM 665 O O . ASN A 1 84 ? 9.688 -4.708 -0.200 1.00 95.12 84 ASN A O 1
ATOM 669 N N . PRO A 1 85 ? 7.878 -3.895 0.871 1.00 90.12 85 PRO A N 1
ATOM 670 C CA . PRO A 1 85 ? 8.444 -2.569 1.042 1.00 90.12 85 PRO A CA 1
ATOM 671 C C . PRO A 1 85 ? 9.590 -2.613 2.058 1.00 90.12 85 PRO A C 1
ATOM 673 O O . PRO A 1 85 ? 9.580 -3.442 2.970 1.00 90.12 85 PRO A O 1
ATOM 676 N N . PRO A 1 86 ? 10.553 -1.688 1.978 1.00 87.12 86 PRO A N 1
ATOM 677 C CA . PRO A 1 86 ? 11.556 -1.571 3.019 1.00 87.12 86 PRO A CA 1
ATOM 678 C C . PRO A 1 86 ? 10.924 -1.126 4.347 1.00 87.12 86 PRO A C 1
ATOM 680 O O . PRO A 1 86 ? 10.077 -0.222 4.396 1.00 87.12 86 PRO A O 1
ATOM 683 N N . PHE A 1 87 ? 11.370 -1.743 5.440 1.00 82.06 87 PHE A N 1
ATOM 684 C CA . PHE A 1 87 ? 10.858 -1.467 6.780 1.00 82.06 87 PHE A CA 1
ATOM 685 C C . PHE A 1 87 ? 11.621 -0.326 7.458 1.00 82.06 87 PHE A C 1
ATOM 687 O O . PHE A 1 87 ? 12.841 -0.222 7.348 1.00 82.06 87 PHE A O 1
ATOM 694 N N . SER A 1 88 ? 10.893 0.503 8.206 1.00 77.12 88 SER A N 1
ATOM 695 C CA . SER A 1 88 ? 11.420 1.523 9.119 1.00 77.12 88 SER A CA 1
ATOM 696 C C . SER A 1 88 ? 12.323 2.583 8.471 1.00 77.12 88 SER A C 1
ATOM 698 O O . SER A 1 88 ? 13.190 3.156 9.132 1.00 77.12 88 SER A O 1
ATOM 700 N N . ILE A 1 89 ? 12.093 2.905 7.195 1.00 79.00 89 ILE A N 1
ATOM 701 C CA . ILE A 1 89 ? 12.769 4.032 6.542 1.00 79.00 89 ILE A CA 1
ATOM 702 C C . ILE A 1 89 ? 12.130 5.337 7.010 1.00 79.00 89 ILE A C 1
ATOM 704 O O . ILE A 1 89 ? 10.922 5.530 6.876 1.00 79.00 89 ILE A O 1
ATOM 708 N N . THR A 1 90 ? 12.959 6.252 7.514 1.00 77.88 90 THR A N 1
ATOM 709 C CA . THR A 1 90 ? 12.532 7.611 7.856 1.00 77.88 90 THR A CA 1
ATOM 710 C C . THR A 1 90 ? 12.940 8.577 6.739 1.00 77.88 90 THR A C 1
ATOM 712 O O . THR A 1 90 ? 14.134 8.703 6.475 1.00 77.88 90 THR A O 1
ATOM 715 N N . PRO A 1 91 ? 11.989 9.269 6.088 1.00 79.94 91 PRO A N 1
ATOM 716 C CA . PRO A 1 91 ? 12.303 10.264 5.063 1.00 79.94 91 PRO A CA 1
ATOM 717 C C . PRO A 1 91 ? 12.953 11.523 5.657 1.00 79.94 91 PRO A C 1
ATOM 719 O O . PRO A 1 91 ? 12.767 11.827 6.839 1.00 79.94 91 PRO A O 1
ATOM 722 N N . ASP A 1 92 ? 13.654 12.296 4.826 1.00 84.62 92 ASP A N 1
ATOM 723 C CA . ASP A 1 92 ? 14.113 13.647 5.169 1.00 84.62 92 ASP A CA 1
ATOM 724 C C . ASP A 1 92 ? 12.936 14.647 5.288 1.00 84.62 92 ASP A C 1
ATOM 726 O O . ASP A 1 92 ? 11.782 14.346 4.964 1.00 84.62 92 ASP A O 1
ATOM 730 N N . GLU A 1 93 ? 13.205 15.858 5.783 1.00 83.88 93 GLU A N 1
ATOM 731 C CA . GLU A 1 93 ? 12.163 16.866 6.035 1.00 83.88 93 GLU A CA 1
ATOM 732 C C . GLU A 1 93 ? 11.488 17.415 4.769 1.00 83.88 93 GLU A C 1
ATOM 734 O O . GLU A 1 93 ? 10.299 17.754 4.802 1.00 83.88 93 GLU A O 1
ATOM 739 N N . GLU A 1 94 ? 12.200 17.504 3.647 1.00 85.31 94 GLU A N 1
ATOM 740 C CA . GLU A 1 94 ? 11.619 17.952 2.381 1.00 85.31 94 GLU A CA 1
ATOM 741 C C . GLU A 1 94 ? 10.638 16.902 1.851 1.00 85.31 94 GLU A C 1
ATOM 743 O O . GLU A 1 94 ? 9.479 17.202 1.532 1.00 85.31 94 GLU A O 1
ATOM 748 N N . THR A 1 95 ? 11.062 15.643 1.890 1.00 85.12 95 THR A N 1
ATOM 749 C CA . THR A 1 95 ? 10.257 14.480 1.541 1.00 85.12 95 THR A CA 1
ATOM 750 C C . THR A 1 95 ? 9.005 14.383 2.425 1.00 85.12 95 THR A C 1
ATOM 752 O O . THR A 1 95 ? 7.897 14.203 1.909 1.00 85.12 95 THR A O 1
ATOM 755 N N . LYS A 1 96 ? 9.104 14.640 3.739 1.00 85.69 96 LYS A N 1
ATOM 756 C CA . LYS A 1 96 ? 7.930 14.701 4.639 1.00 85.69 96 LYS A CA 1
ATOM 757 C C . LYS A 1 96 ? 6.925 15.781 4.246 1.00 85.69 96 LYS A C 1
ATOM 759 O O . LYS A 1 96 ? 5.721 15.522 4.246 1.00 85.69 96 LYS A O 1
ATOM 764 N N . LYS A 1 97 ? 7.376 16.996 3.904 1.00 87.69 97 LYS A N 1
ATOM 765 C CA . LYS A 1 97 ? 6.472 18.070 3.433 1.00 87.69 97 LYS A CA 1
ATOM 766 C C . LYS A 1 97 ? 5.719 17.637 2.180 1.00 87.69 97 LYS A C 1
ATOM 768 O O . LYS A 1 97 ? 4.528 17.908 2.032 1.00 87.69 97 LYS A O 1
ATOM 773 N N . SER A 1 98 ? 6.425 16.941 1.297 1.00 88.81 98 SER A N 1
ATOM 774 C CA . SER A 1 98 ? 5.874 16.327 0.100 1.00 88.81 98 SER A CA 1
ATOM 775 C C . SER A 1 98 ? 4.774 15.315 0.461 1.00 88.81 98 SER A C 1
ATOM 777 O O . SER A 1 98 ? 3.651 15.432 -0.030 1.00 88.81 98 SER A O 1
ATOM 779 N N . TYR A 1 99 ? 5.041 14.394 1.391 1.00 91.50 99 TYR A N 1
ATOM 780 C CA . TYR A 1 99 ? 4.086 13.366 1.813 1.00 91.50 99 TYR A CA 1
ATOM 781 C C . TYR A 1 99 ? 2.838 13.909 2.503 1.00 91.50 99 TYR A C 1
ATOM 783 O O . TYR A 1 99 ? 1.747 13.421 2.223 1.00 91.50 99 TYR A O 1
ATOM 791 N N . ARG A 1 100 ? 2.942 14.952 3.335 1.00 91.50 100 ARG A N 1
ATOM 792 C CA . ARG A 1 100 ? 1.772 15.578 3.991 1.00 91.50 100 ARG A CA 1
ATOM 793 C C . ARG A 1 100 ? 0.698 16.059 3.014 1.00 91.50 100 ARG A C 1
ATOM 795 O O . ARG A 1 100 ? -0.458 16.173 3.400 1.00 91.50 100 ARG A O 1
ATOM 802 N N . ARG A 1 101 ? 1.076 16.359 1.768 1.00 90.69 101 ARG A N 1
ATOM 803 C CA . ARG A 1 101 ? 0.147 16.795 0.715 1.00 90.69 101 ARG A CA 1
ATOM 804 C C . ARG A 1 101 ? -0.501 15.637 -0.047 1.00 90.69 101 ARG A C 1
ATOM 806 O O . ARG A 1 101 ? -1.414 15.885 -0.817 1.00 90.69 101 ARG A O 1
ATOM 813 N N . ARG A 1 102 ? -0.019 14.404 0.135 1.00 91.00 102 ARG A N 1
ATOM 814 C CA . ARG A 1 102 ? -0.390 13.232 -0.678 1.00 91.00 102 ARG A CA 1
ATOM 815 C C . ARG A 1 102 ? -0.937 12.054 0.114 1.00 91.00 102 ARG A C 1
ATOM 817 O O . ARG A 1 102 ? -1.496 11.146 -0.489 1.00 91.00 102 ARG A O 1
ATOM 824 N N . TYR A 1 103 ? -0.720 12.049 1.423 1.00 94.12 103 TYR A N 1
ATOM 825 C CA . TYR A 1 103 ? -1.057 10.931 2.285 1.00 94.12 103 TYR A CA 1
ATOM 826 C C . TYR A 1 103 ? -1.681 11.420 3.589 1.00 94.12 103 TYR A C 1
ATOM 828 O O . TYR A 1 103 ? -1.166 12.350 4.220 1.00 94.12 103 TYR A O 1
ATOM 836 N N . GLU A 1 104 ? -2.710 10.721 4.057 1.00 92.75 104 GLU A N 1
ATOM 837 C CA . GLU A 1 104 ? -3.288 10.858 5.393 1.00 92.75 104 GLU A CA 1
ATOM 838 C C . GLU A 1 104 ? -2.214 10.597 6.456 1.00 92.75 104 GLU A C 1
ATOM 840 O O . GLU A 1 104 ? -2.111 11.317 7.456 1.00 92.75 104 GLU A O 1
ATOM 845 N N . PHE A 1 105 ? -1.338 9.620 6.205 1.00 90.81 105 PHE A N 1
ATOM 846 C CA . PHE A 1 105 ? -0.190 9.333 7.061 1.00 90.81 105 PHE A CA 1
ATOM 847 C C . PHE A 1 105 ? 1.060 10.164 6.749 1.00 90.81 105 PHE A C 1
ATOM 849 O O . PHE A 1 105 ? 2.097 9.942 7.372 1.00 90.81 105 PHE A O 1
ATOM 856 N N . GLY A 1 106 ? 0.984 11.163 5.865 1.00 86.38 106 GLY A N 1
ATOM 857 C CA . GLY A 1 106 ? 2.141 11.932 5.393 1.00 86.38 106 GLY A CA 1
ATOM 858 C C . GLY A 1 106 ? 2.887 12.731 6.467 1.00 86.38 106 GLY A C 1
ATOM 859 O O . GLY A 1 106 ? 4.044 13.099 6.284 1.00 86.38 106 GLY A O 1
ATOM 860 N N . GLY A 1 107 ? 2.249 12.994 7.611 1.00 82.44 107 GLY A N 1
ATOM 861 C CA . GLY A 1 107 ? 2.901 13.591 8.782 1.00 82.44 107 GLY A CA 1
ATOM 862 C C . GLY A 1 107 ? 3.714 12.606 9.630 1.00 82.44 107 GLY A C 1
ATOM 863 O O . GLY A 1 107 ? 4.321 13.023 10.614 1.00 82.44 107 GLY A O 1
ATOM 864 N N . ASN A 1 108 ? 3.694 11.312 9.304 1.00 75.56 108 ASN A N 1
ATOM 865 C CA . ASN A 1 108 ? 4.343 10.261 10.074 1.00 75.56 108 ASN A CA 1
ATOM 866 C C . ASN A 1 108 ? 5.717 9.872 9.507 1.00 75.56 108 ASN A C 1
ATOM 868 O O . ASN A 1 108 ? 5.998 10.076 8.332 1.00 75.56 108 ASN A O 1
ATOM 872 N N . THR A 1 109 ? 6.568 9.301 10.358 1.00 69.62 109 THR A N 1
ATOM 873 C CA . THR A 1 109 ? 7.941 8.907 10.019 1.00 69.62 109 THR A CA 1
ATOM 874 C C . THR A 1 109 ? 8.083 7.453 9.576 1.00 69.62 109 THR A C 1
ATOM 876 O O . THR A 1 109 ? 9.140 7.107 9.067 1.00 69.62 109 THR A O 1
ATOM 879 N N . GLN A 1 110 ? 7.067 6.602 9.758 1.00 82.25 110 GLN A N 1
ATOM 880 C CA . GLN A 1 110 ? 7.144 5.177 9.412 1.00 82.25 110 GLN A CA 1
ATOM 881 C C . GLN A 1 110 ? 6.711 4.916 7.965 1.00 82.25 110 GLN A C 1
ATOM 883 O O . GLN A 1 110 ? 5.559 5.183 7.604 1.00 82.25 110 GLN A O 1
ATOM 888 N N . SER A 1 111 ? 7.617 4.356 7.157 1.00 86.69 111 SER A N 1
ATOM 889 C CA . SER A 1 111 ? 7.391 4.038 5.741 1.00 86.69 111 SER A CA 1
ATOM 890 C C . SER A 1 111 ? 6.225 3.070 5.522 1.00 86.69 111 SER A C 1
ATOM 892 O O . SER A 1 111 ? 5.473 3.229 4.562 1.00 86.69 111 SER A O 1
ATOM 894 N N . GLU A 1 112 ? 5.996 2.122 6.433 1.00 91.06 112 GLU A N 1
ATOM 895 C CA . GLU A 1 112 ? 4.945 1.102 6.325 1.00 91.06 112 GLU A CA 1
ATOM 896 C C . GLU A 1 112 ? 3.542 1.717 6.252 1.00 91.06 112 GLU A C 1
ATOM 898 O O . GLU A 1 112 ? 2.655 1.193 5.577 1.00 91.06 112 GLU A O 1
ATOM 903 N N . ARG A 1 113 ? 3.336 2.861 6.917 1.00 91.38 113 ARG A N 1
ATOM 904 C CA . ARG A 1 113 ? 2.065 3.605 6.887 1.00 91.38 113 ARG A CA 1
ATOM 905 C C . ARG A 1 113 ? 1.797 4.190 5.512 1.00 91.38 113 ARG A C 1
ATOM 907 O O . ARG A 1 113 ? 0.674 4.119 5.023 1.00 91.38 113 ARG A O 1
ATOM 914 N N . LEU A 1 114 ? 2.838 4.752 4.907 1.00 93.88 114 LEU A N 1
ATOM 915 C CA . LEU A 1 114 ? 2.764 5.370 3.590 1.00 93.88 114 LEU A CA 1
ATOM 916 C C . LEU A 1 114 ? 2.566 4.307 2.510 1.00 93.88 114 LEU A C 1
ATOM 918 O O . LEU A 1 114 ? 1.747 4.500 1.620 1.00 93.88 114 LEU A O 1
ATOM 922 N N . PHE A 1 115 ? 3.241 3.160 2.620 1.00 95.62 115 PHE A N 1
ATOM 923 C CA . PHE A 1 115 ? 3.045 2.050 1.688 1.00 95.62 115 PHE A CA 1
ATOM 924 C C . PHE A 1 115 ? 1.649 1.435 1.785 1.00 95.62 115 PHE A C 1
ATOM 926 O O . PHE A 1 115 ? 1.025 1.219 0.749 1.00 95.62 115 PHE A O 1
ATOM 933 N N . LEU A 1 116 ? 1.113 1.245 2.997 1.00 95.75 116 LEU A N 1
ATOM 934 C CA . LEU A 1 116 ? -0.271 0.802 3.185 1.00 95.75 116 LEU A CA 1
ATOM 935 C C . LEU A 1 116 ? -1.265 1.704 2.439 1.00 95.75 116 LEU A C 1
ATOM 937 O O . LEU A 1 116 ? -2.171 1.225 1.752 1.00 95.75 116 LEU A O 1
ATOM 941 N N . GLU A 1 117 ? -1.079 3.013 2.561 1.00 95.94 117 GLU A N 1
ATOM 942 C CA . GLU A 1 117 ? -1.915 3.995 1.883 1.00 95.94 117 GLU A CA 1
ATOM 943 C C . GLU A 1 117 ? -1.666 4.022 0.366 1.00 95.94 117 GLU A C 1
ATOM 945 O O . GLU A 1 117 ? -2.615 4.057 -0.417 1.00 95.94 117 GLU A O 1
ATOM 950 N N . ARG A 1 118 ? -0.410 3.900 -0.075 1.00 97.06 118 ARG A N 1
ATOM 951 C CA . ARG A 1 118 ? -0.055 3.800 -1.495 1.00 97.06 118 ARG A CA 1
ATOM 952 C C . ARG A 1 118 ? -0.720 2.601 -2.169 1.00 97.06 118 ARG A C 1
ATOM 954 O O . ARG A 1 118 ? -1.240 2.741 -3.273 1.00 97.06 118 ARG A O 1
ATOM 961 N N . TRP A 1 119 ? -0.755 1.436 -1.525 1.00 98.19 119 TRP A N 1
ATOM 962 C CA . TRP A 1 119 ? -1.442 0.260 -2.069 1.00 98.19 119 TRP A CA 1
ATOM 963 C C . TRP A 1 119 ? -2.946 0.501 -2.218 1.00 98.19 119 TRP A C 1
ATOM 965 O O . TRP A 1 119 ? -3.529 0.131 -3.234 1.00 98.19 119 TRP A O 1
ATOM 975 N N . TYR A 1 120 ? -3.565 1.186 -1.251 1.00 98.25 120 TYR A N 1
ATOM 976 C CA . TYR A 1 120 ? -4.961 1.610 -1.357 1.00 98.25 120 TYR A CA 1
ATOM 977 C C . TYR A 1 120 ? -5.200 2.555 -2.543 1.00 98.25 120 TYR A C 1
ATOM 979 O O . TYR A 1 120 ? -6.196 2.398 -3.254 1.00 98.25 120 TYR A O 1
ATOM 987 N N . GLN A 1 121 ? -4.302 3.516 -2.773 1.00 98.25 121 GLN A N 1
ATOM 988 C CA . GLN A 1 121 ? -4.400 4.443 -3.902 1.00 98.25 121 GLN A CA 1
ATOM 989 C C . GLN A 1 121 ? -4.252 3.717 -5.249 1.00 98.25 121 GLN A C 1
ATOM 991 O O . GLN A 1 121 ? -4.963 4.047 -6.193 1.00 98.25 121 GLN A O 1
ATOM 996 N N . LEU A 1 122 ? -3.354 2.730 -5.348 1.00 98.56 122 LEU A N 1
ATOM 997 C CA . LEU A 1 122 ? -3.103 1.958 -6.573 1.00 98.56 122 LEU A CA 1
ATOM 998 C C . LEU A 1 122 ? -4.268 1.039 -6.957 1.00 98.56 122 LEU A C 1
ATOM 1000 O O . LEU A 1 122 ? -4.639 0.956 -8.128 1.00 98.56 122 LEU A O 1
ATOM 1004 N N . LEU A 1 123 ? -4.837 0.339 -5.978 1.00 98.75 123 LEU A N 1
ATOM 1005 C CA . LEU A 1 123 ? -5.842 -0.686 -6.237 1.00 98.75 123 LEU A CA 1
ATOM 1006 C C . LEU A 1 123 ? -7.168 -0.087 -6.697 1.00 98.75 123 LEU A C 1
ATOM 1008 O O . LEU A 1 123 ? -7.659 0.884 -6.120 1.00 98.75 123 LEU A O 1
ATOM 1012 N N . ARG A 1 124 ? -7.804 -0.715 -7.684 1.00 98.38 124 ARG A N 1
ATOM 1013 C CA . ARG A 1 124 ? -9.221 -0.477 -7.981 1.00 98.38 124 ARG A CA 1
ATOM 1014 C C . ARG A 1 124 ? -10.117 -1.045 -6.878 1.00 98.38 124 ARG A C 1
ATOM 1016 O O . ARG A 1 124 ? -9.670 -1.841 -6.050 1.00 98.38 124 ARG A O 1
ATOM 1023 N N . GLU A 1 125 ? -11.389 -0.656 -6.847 1.00 98.25 125 GLU A N 1
ATOM 1024 C CA . GLU A 1 125 ? -12.357 -1.291 -5.942 1.00 98.25 125 GLU A CA 1
ATOM 1025 C C . GLU A 1 125 ? -12.405 -2.811 -6.167 1.00 98.25 125 GLU A C 1
ATOM 1027 O O . GLU A 1 125 ? -12.495 -3.273 -7.302 1.00 98.25 125 GLU A O 1
ATOM 1032 N N . GLY A 1 126 ? -12.327 -3.597 -5.091 1.00 98.56 126 GLY A N 1
ATOM 1033 C CA . GLY A 1 126 ? -12.253 -5.059 -5.171 1.00 98.56 126 GLY A CA 1
ATOM 1034 C C . GLY A 1 126 ? -10.883 -5.619 -5.576 1.00 98.56 126 GLY A C 1
ATOM 1035 O O . GLY A 1 126 ? -10.715 -6.838 -5.572 1.00 98.56 126 GLY A O 1
ATOM 1036 N N . GLY A 1 127 ? -9.901 -4.766 -5.890 1.00 98.69 127 GLY A N 1
ATOM 1037 C CA . GLY A 1 127 ? -8.517 -5.176 -6.128 1.00 98.69 127 GLY A CA 1
ATOM 1038 C C . GLY A 1 127 ? -7.854 -5.729 -4.864 1.00 98.69 127 GLY A C 1
ATOM 1039 O O . GLY A 1 127 ? -8.297 -5.457 -3.746 1.00 98.69 127 GLY A O 1
ATOM 1040 N N . ARG A 1 128 ? -6.789 -6.517 -5.020 1.00 98.75 128 ARG A N 1
ATOM 1041 C CA . ARG A 1 128 ? -6.167 -7.279 -3.928 1.00 98.75 128 ARG A CA 1
ATOM 1042 C C . ARG A 1 128 ? -4.704 -6.920 -3.709 1.00 98.75 128 ARG A C 1
ATOM 1044 O O . ARG A 1 128 ? -3.928 -6.799 -4.650 1.00 98.75 128 ARG A O 1
ATOM 1051 N N . ALA A 1 129 ? -4.316 -6.815 -2.449 1.00 98.69 129 ALA A N 1
ATOM 1052 C CA . ALA A 1 129 ? -2.934 -6.678 -2.021 1.00 98.69 129 ALA A CA 1
ATOM 1053 C C . ALA A 1 129 ? -2.424 -8.019 -1.479 1.00 98.69 129 ALA A C 1
ATOM 1055 O O . ALA A 1 129 ? -3.089 -8.636 -0.648 1.00 98.69 129 ALA A O 1
ATOM 1056 N N . GLY A 1 130 ? -1.243 -8.437 -1.931 1.00 98.56 130 GLY A N 1
ATOM 1057 C CA . GLY A 1 130 ? -0.430 -9.490 -1.325 1.00 98.56 130 GLY A CA 1
ATOM 1058 C C . GLY A 1 130 ? 0.910 -8.889 -0.923 1.00 98.56 130 GLY A C 1
ATOM 1059 O O . GLY A 1 130 ? 1.788 -8.711 -1.766 1.00 98.56 130 GLY A O 1
ATOM 1060 N N . VAL A 1 131 ? 1.043 -8.492 0.340 1.00 98.19 131 VAL A N 1
ATOM 1061 C CA . VAL A 1 131 ? 2.119 -7.589 0.772 1.00 98.19 131 VAL A CA 1
ATOM 1062 C C . VAL A 1 131 ? 2.764 -8.037 2.072 1.00 98.19 131 VAL A C 1
ATOM 1064 O O . VAL A 1 131 ? 2.090 -8.522 2.980 1.00 98.19 131 VAL A O 1
ATOM 1067 N N . VAL A 1 132 ? 4.078 -7.868 2.167 1.00 97.06 132 VAL A N 1
ATOM 1068 C CA . VAL A 1 132 ? 4.837 -8.192 3.377 1.00 97.06 132 VAL A CA 1
ATOM 1069 C C . VAL A 1 132 ? 4.822 -6.993 4.321 1.00 97.06 132 VAL A C 1
ATOM 1071 O O . VAL A 1 132 ? 5.086 -5.862 3.914 1.00 97.06 132 VAL A O 1
ATOM 1074 N N . LEU A 1 133 ? 4.518 -7.237 5.595 1.00 94.31 133 LEU A N 1
ATOM 1075 C CA . LEU A 1 133 ? 4.541 -6.232 6.655 1.00 94.31 133 LEU A CA 1
ATOM 1076 C C . LEU A 1 133 ? 5.208 -6.789 7.919 1.00 94.31 133 LEU A C 1
ATOM 1078 O O . LEU A 1 133 ? 5.103 -7.990 8.184 1.00 94.31 133 LEU A O 1
ATOM 1082 N N . PRO A 1 134 ? 5.825 -5.939 8.757 1.00 93.81 134 PRO A N 1
ATOM 1083 C CA . PRO A 1 134 ? 6.210 -6.332 10.106 1.00 93.81 134 PRO A CA 1
ATOM 1084 C C . PRO A 1 134 ? 4.986 -6.777 10.921 1.00 93.81 134 PRO A C 1
ATOM 1086 O O . PRO A 1 134 ? 3.930 -6.141 10.854 1.00 93.81 134 PRO A O 1
ATOM 1089 N N . GLU A 1 135 ? 5.134 -7.807 11.761 1.00 93.38 135 GLU A N 1
ATOM 1090 C CA . GLU A 1 135 ? 4.071 -8.242 12.691 1.00 93.38 135 GLU A CA 1
ATOM 1091 C C . GLU A 1 135 ? 3.620 -7.102 13.624 1.00 93.38 135 GLU A C 1
ATOM 1093 O O . GLU A 1 135 ? 2.451 -7.032 14.013 1.00 93.38 135 GLU A O 1
ATOM 1098 N N . SER A 1 136 ? 4.515 -6.139 13.885 1.00 92.06 136 SER A N 1
ATOM 1099 C CA . SER A 1 136 ? 4.256 -4.974 14.736 1.00 92.06 136 SER A CA 1
ATOM 1100 C C . SER A 1 136 ? 3.081 -4.108 14.272 1.00 92.06 136 SER A C 1
ATOM 1102 O O . SER A 1 136 ? 2.467 -3.386 15.067 1.00 92.06 136 SER A O 1
ATOM 1104 N N . VAL A 1 137 ? 2.717 -4.170 12.987 1.00 91.56 137 VAL A N 1
ATOM 1105 C CA . VAL A 1 137 ? 1.511 -3.513 12.463 1.00 91.56 137 VAL A CA 1
ATOM 1106 C C . VAL A 1 137 ? 0.253 -4.054 13.158 1.00 91.56 137 VAL A C 1
ATOM 1108 O O . VAL A 1 137 ? -0.677 -3.292 13.462 1.00 91.56 137 VAL A O 1
ATOM 1111 N N . PHE A 1 138 ? 0.236 -5.347 13.481 1.00 90.81 138 PHE A N 1
ATOM 1112 C CA . PHE A 1 138 ? -0.925 -6.057 14.008 1.00 90.81 138 PHE A CA 1
ATOM 1113 C C . PHE A 1 138 ? -0.956 -6.132 15.539 1.00 90.81 138 PHE A C 1
ATOM 1115 O O . PHE A 1 138 ? -2.041 -6.028 16.113 1.00 90.81 138 PHE A O 1
ATOM 1122 N N . ASP A 1 139 ? 0.196 -6.209 16.205 1.00 88.25 139 ASP A N 1
ATOM 1123 C CA . ASP A 1 139 ? 0.262 -6.433 17.658 1.00 88.25 139 ASP A CA 1
ATOM 1124 C C . ASP A 1 139 ? 0.533 -5.166 18.501 1.00 88.25 139 ASP A C 1
ATOM 1126 O O . ASP A 1 139 ? 0.204 -5.123 19.687 1.00 88.25 139 ASP A O 1
ATOM 1130 N N . THR A 1 140 ? 1.070 -4.091 17.907 1.00 89.69 140 THR A N 1
ATOM 1131 C CA . THR A 1 140 ? 1.607 -2.973 18.696 1.00 89.69 140 THR A CA 1
ATOM 1132 C C . THR A 1 140 ? 0.584 -1.833 18.843 1.00 89.69 140 THR A C 1
ATOM 1134 O O . THR A 1 140 ? -0.061 -1.438 17.860 1.00 89.69 140 THR A O 1
ATOM 1137 N N . PRO A 1 141 ? 0.413 -1.217 20.032 1.00 90.00 141 PRO A N 1
ATOM 1138 C CA . PRO A 1 141 ? -0.526 -0.106 20.230 1.00 90.00 141 PRO A CA 1
ATOM 1139 C C . PRO A 1 141 ? -0.247 1.132 19.363 1.00 90.00 141 PRO A C 1
ATOM 1141 O O . PRO A 1 141 ? -1.186 1.774 18.887 1.00 90.00 141 PRO A O 1
ATOM 1144 N N . SER A 1 142 ? 1.026 1.447 19.103 1.00 88.44 142 SER A N 1
ATOM 1145 C CA . SER A 1 142 ? 1.447 2.598 18.286 1.00 88.44 142 SER A CA 1
ATOM 1146 C C . SER A 1 142 ? 0.931 2.534 16.840 1.00 88.44 142 SER A C 1
ATOM 1148 O O . SER A 1 142 ? 0.747 3.580 16.20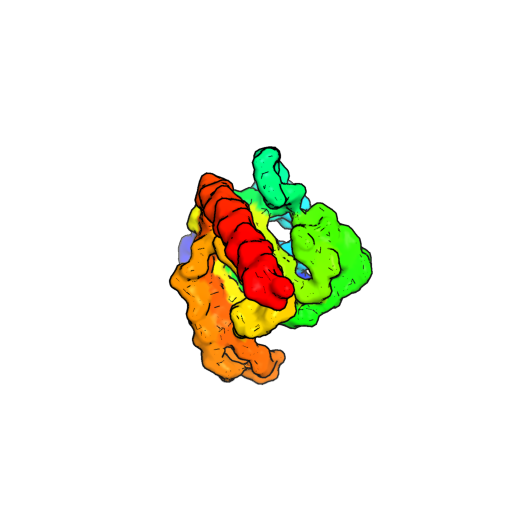9 1.00 88.44 142 SER A O 1
ATOM 1150 N N . ASN A 1 143 ? 0.618 1.331 16.343 1.00 90.88 143 ASN A N 1
ATOM 1151 C CA . ASN A 1 143 ? 0.102 1.065 14.997 1.00 90.88 143 ASN A CA 1
ATOM 1152 C C . ASN A 1 143 ? -1.428 0.956 14.925 1.00 90.88 143 ASN A C 1
ATOM 1154 O O . ASN A 1 143 ? -1.989 0.602 13.888 1.00 90.88 143 ASN A O 1
ATOM 1158 N N . LYS A 1 144 ? -2.144 1.350 15.988 1.00 92.81 144 LYS A N 1
ATOM 1159 C CA . LYS A 1 144 ? -3.616 1.355 16.018 1.00 92.81 144 LYS A CA 1
ATOM 1160 C C . LYS A 1 144 ? -4.243 2.074 14.818 1.00 92.81 144 LYS A C 1
ATOM 1162 O O . LYS A 1 144 ? -5.235 1.591 14.283 1.00 92.81 144 LYS A O 1
ATOM 1167 N N . LYS A 1 145 ? -3.681 3.209 14.382 1.00 91.94 145 LYS A N 1
ATOM 1168 C CA . LYS A 1 145 ? -4.215 3.960 13.231 1.00 91.94 145 LYS A CA 1
ATOM 1169 C C . LYS A 1 145 ? -4.114 3.177 11.917 1.00 91.94 145 LYS A C 1
ATOM 1171 O O . LYS A 1 145 ? -5.059 3.216 11.142 1.00 91.94 145 LYS A O 1
ATOM 1176 N N . MET A 1 146 ? -3.034 2.419 11.706 1.00 93.44 146 MET A N 1
ATOM 1177 C CA . MET A 1 146 ? -2.898 1.546 10.532 1.00 93.44 146 MET A CA 1
ATOM 1178 C C . MET A 1 146 ? -3.955 0.451 10.538 1.00 93.44 146 MET A C 1
ATOM 1180 O O . MET A 1 146 ? -4.611 0.224 9.528 1.00 93.44 146 MET A O 1
ATOM 1184 N N . ARG A 1 147 ? -4.176 -0.187 11.694 1.00 95.31 147 ARG A N 1
ATOM 1185 C CA . ARG A 1 147 ? -5.225 -1.205 11.825 1.00 95.31 147 ARG A CA 1
ATOM 1186 C C . ARG A 1 147 ? -6.610 -0.633 11.553 1.00 95.31 147 ARG A C 1
ATOM 1188 O O . ARG A 1 147 ? -7.390 -1.256 10.850 1.00 95.31 147 ARG A O 1
ATOM 1195 N N . LEU A 1 148 ? -6.910 0.566 12.057 1.00 95.06 148 LEU A N 1
ATOM 1196 C CA . LEU A 1 148 ? -8.176 1.242 11.757 1.00 95.06 148 LEU A CA 1
ATOM 1197 C C . LEU A 1 148 ? -8.317 1.568 10.264 1.00 95.06 148 LEU A C 1
ATOM 1199 O O . LEU A 1 148 ? -9.407 1.400 9.724 1.00 95.06 148 LEU A O 1
ATOM 1203 N N . PHE A 1 149 ? -7.236 1.978 9.595 1.00 95.88 149 PHE A N 1
ATOM 1204 C CA . PHE A 1 149 ? -7.228 2.194 8.147 1.00 95.88 149 PHE A CA 1
ATOM 1205 C C . PHE A 1 149 ? -7.492 0.890 7.382 1.00 95.88 149 PHE A C 1
ATOM 1207 O O . PHE A 1 149 ? -8.383 0.851 6.537 1.00 95.88 149 PHE A O 1
ATOM 1214 N N . LEU A 1 150 ? -6.799 -0.199 7.737 1.00 96.81 150 LEU A N 1
ATOM 1215 C CA . LEU A 1 150 ? -7.037 -1.537 7.184 1.00 96.81 150 LEU A CA 1
ATOM 1216 C C . LEU A 1 150 ? -8.495 -1.966 7.365 1.00 96.81 150 LEU A C 1
ATOM 1218 O O . LEU A 1 150 ? -9.160 -2.296 6.389 1.00 96.81 150 LEU A O 1
ATOM 1222 N N . TYR A 1 151 ? -9.026 -1.894 8.588 1.00 95.62 151 TYR A N 1
ATOM 1223 C CA . TYR A 1 151 ? -10.411 -2.279 8.864 1.00 95.62 151 TYR A CA 1
ATOM 1224 C C . TYR A 1 151 ? -11.429 -1.419 8.126 1.00 95.62 151 TYR A C 1
ATOM 1226 O O . TYR A 1 151 ? -12.481 -1.926 7.745 1.00 95.62 151 TYR A O 1
ATOM 1234 N N . ARG A 1 152 ? -11.141 -0.136 7.905 1.00 96.69 152 ARG A N 1
ATOM 1235 C CA . ARG A 1 152 ? -12.034 0.758 7.170 1.00 96.69 152 ARG A CA 1
ATOM 1236 C C . ARG A 1 152 ? -12.020 0.479 5.670 1.00 96.69 152 ARG A C 1
ATOM 1238 O O . ARG A 1 152 ? -13.089 0.376 5.077 1.00 96.69 152 ARG A O 1
ATOM 1245 N N . HIS A 1 153 ? -10.839 0.324 5.074 1.00 97.75 153 HIS A N 1
ATOM 1246 C CA . HIS A 1 153 ? -10.652 0.344 3.619 1.00 97.75 153 HIS A CA 1
ATOM 1247 C C . HIS A 1 153 ? -10.460 -1.029 2.969 1.00 97.75 153 HIS A C 1
ATOM 1249 O O . HIS A 1 153 ? -10.598 -1.143 1.753 1.00 97.75 153 HIS A O 1
ATOM 1255 N N . PHE A 1 154 ? -10.197 -2.074 3.750 1.00 98.50 154 PHE A N 1
ATOM 1256 C CA . PHE A 1 154 ? -9.961 -3.421 3.245 1.00 98.50 154 PHE A CA 1
ATOM 1257 C C . PHE A 1 154 ? -10.818 -4.463 3.963 1.00 98.50 154 PHE A C 1
ATOM 1259 O O . PHE A 1 154 ? -11.220 -4.300 5.121 1.00 98.50 154 PHE A O 1
ATOM 1266 N N . HIS A 1 155 ? -11.105 -5.546 3.251 1.00 98.44 155 HIS A N 1
ATOM 1267 C CA . HIS A 1 155 ? -11.401 -6.848 3.834 1.00 98.44 155 HIS A CA 1
ATOM 1268 C C . HIS A 1 155 ? -10.071 -7.574 4.020 1.00 98.44 155 HIS A C 1
ATOM 1270 O O . HIS A 1 155 ? -9.278 -7.651 3.084 1.00 98.44 155 HIS A O 1
ATOM 1276 N N . ILE A 1 156 ? -9.796 -8.037 5.237 1.00 98.19 156 ILE A N 1
ATOM 1277 C CA . ILE A 1 156 ? -8.582 -8.800 5.533 1.00 98.19 156 ILE A CA 1
ATOM 1278 C C . ILE A 1 156 ? -8.902 -10.262 5.245 1.00 98.19 156 ILE A C 1
ATOM 1280 O O . ILE A 1 156 ? -9.688 -10.865 5.973 1.00 98.19 156 ILE A O 1
ATOM 1284 N N . ASP A 1 157 ? -8.311 -10.799 4.183 1.00 98.06 157 ASP A N 1
ATOM 1285 C CA . ASP A 1 157 ? -8.569 -12.165 3.730 1.00 98.06 157 ASP A CA 1
ATOM 1286 C C . ASP A 1 157 ? -7.688 -13.158 4.499 1.00 98.06 157 ASP A C 1
ATOM 1288 O O . ASP A 1 157 ? -8.156 -14.210 4.931 1.00 98.06 157 ASP A O 1
ATOM 1292 N N . ALA A 1 158 ? -6.415 -12.807 4.716 1.00 98.12 158 ALA A N 1
ATOM 1293 C CA . ALA A 1 158 ? -5.493 -13.584 5.537 1.00 98.12 158 ALA A CA 1
ATOM 1294 C C . ALA A 1 158 ? -4.355 -12.724 6.107 1.00 98.12 158 ALA A C 1
ATOM 1296 O O . ALA A 1 158 ? -3.885 -11.778 5.474 1.00 98.12 158 ALA A O 1
ATOM 1297 N N . ILE A 1 159 ? -3.871 -13.108 7.290 1.00 97.50 159 ILE A N 1
ATOM 1298 C CA . ILE A 1 159 ? -2.595 -12.655 7.853 1.00 97.50 159 ILE A CA 1
ATOM 1299 C C . ILE A 1 159 ? -1.791 -13.915 8.157 1.00 97.50 159 ILE A C 1
ATOM 1301 O O . ILE A 1 159 ? -2.189 -14.714 9.003 1.00 97.50 159 ILE A O 1
ATOM 1305 N N . ILE A 1 160 ? -0.685 -14.109 7.445 1.00 97.69 160 ILE A N 1
ATOM 1306 C CA . ILE A 1 160 ? 0.131 -15.321 7.533 1.00 97.69 160 ILE A CA 1
ATOM 1307 C C . ILE A 1 160 ? 1.474 -14.936 8.142 1.00 97.69 160 ILE A C 1
ATOM 1309 O O . ILE A 1 160 ? 2.275 -14.268 7.489 1.00 97.69 160 ILE A O 1
ATOM 1313 N N . ALA A 1 161 ? 1.721 -15.332 9.390 1.00 96.50 161 ALA A N 1
ATOM 1314 C CA . ALA A 1 161 ? 3.022 -15.140 10.024 1.00 96.50 161 ALA A CA 1
ATOM 1315 C C . ALA A 1 161 ? 4.096 -15.935 9.267 1.00 96.50 161 ALA A C 1
ATOM 1317 O O . ALA A 1 161 ? 3.901 -17.113 8.956 1.00 96.50 161 ALA A O 1
ATOM 1318 N N . LEU A 1 162 ? 5.215 -15.288 8.951 1.00 95.62 162 LEU A N 1
ATOM 1319 C CA . LEU A 1 162 ? 6.333 -15.931 8.271 1.00 95.62 162 LEU A CA 1
ATOM 1320 C C . LEU A 1 162 ? 7.327 -16.481 9.302 1.00 95.62 162 LEU A C 1
ATOM 1322 O O . LEU A 1 162 ? 7.493 -15.896 10.376 1.00 95.62 162 LEU A O 1
ATOM 1326 N N . PRO A 1 163 ? 8.023 -17.594 9.001 1.00 94.75 163 PRO A N 1
ATOM 1327 C CA . PRO A 1 163 ? 9.079 -18.093 9.870 1.00 94.75 163 PRO A CA 1
ATOM 1328 C C . PRO A 1 163 ? 10.125 -17.011 10.149 1.00 94.75 163 PRO A C 1
ATOM 1330 O O . PRO A 1 163 ? 10.518 -16.278 9.245 1.00 94.75 163 PRO A O 1
ATOM 1333 N N . TYR A 1 164 ? 10.643 -16.960 11.378 1.00 90.75 164 TYR A N 1
ATOM 1334 C CA . TYR A 1 164 ? 11.661 -15.981 11.792 1.00 90.75 164 TYR A CA 1
ATOM 1335 C C . TYR A 1 164 ? 12.885 -15.933 10.855 1.00 90.75 164 TYR A C 1
ATOM 1337 O O . TYR A 1 164 ? 13.478 -14.879 10.646 1.00 90.75 164 TYR A O 1
ATOM 1345 N N . LEU A 1 165 ? 13.234 -17.070 10.250 1.00 94.19 165 LEU A N 1
ATOM 1346 C CA . LEU A 1 165 ? 14.376 -17.205 9.346 1.00 94.19 165 LEU A CA 1
ATOM 1347 C C . LEU A 1 165 ? 14.119 -16.680 7.923 1.00 94.19 165 LEU A C 1
ATOM 1349 O O . LEU A 1 165 ? 15.064 -16.597 7.147 1.00 94.19 165 LEU A O 1
ATOM 1353 N N . ALA A 1 166 ? 12.881 -16.319 7.564 1.00 93.19 166 ALA A N 1
ATOM 1354 C CA . ALA A 1 166 ? 12.494 -16.012 6.183 1.00 93.19 166 ALA A CA 1
ATOM 1355 C C . ALA A 1 166 ? 13.277 -14.846 5.551 1.00 93.19 166 ALA A C 1
ATOM 1357 O O . ALA A 1 166 ? 13.492 -14.847 4.343 1.00 93.19 166 ALA A O 1
ATOM 1358 N N . PHE A 1 167 ? 13.718 -13.875 6.359 1.00 92.62 167 PHE A N 1
ATOM 1359 C CA . PHE A 1 167 ? 14.488 -12.712 5.897 1.00 92.62 167 PHE A CA 1
ATOM 1360 C C . PHE A 1 167 ? 15.892 -12.611 6.517 1.00 92.62 167 PHE A C 1
ATOM 1362 O O . PHE A 1 167 ? 16.561 -11.584 6.383 1.00 92.62 167 PHE A O 1
ATOM 1369 N N . GLN A 1 168 ? 16.371 -13.665 7.182 1.00 92.56 168 GLN A N 1
ATOM 1370 C CA . GLN A 1 168 ? 17.752 -13.722 7.666 1.00 92.56 168 GLN A CA 1
ATOM 1371 C C . GLN A 1 168 ? 18.739 -13.925 6.498 1.00 92.56 168 GLN A C 1
ATOM 1373 O O . GLN A 1 168 ? 18.388 -14.573 5.512 1.00 92.56 168 GLN A O 1
ATOM 1378 N N . PRO A 1 169 ? 19.976 -13.398 6.590 1.00 92.38 169 PRO A N 1
ATOM 1379 C CA . PRO A 1 169 ? 20.531 -12.593 7.686 1.00 92.38 169 PRO A CA 1
ATOM 1380 C C . PRO A 1 169 ? 20.227 -11.085 7.562 1.00 92.38 169 PRO A C 1
ATOM 1382 O O . PRO A 1 169 ? 20.744 -10.291 8.342 1.00 92.38 169 PRO A O 1
ATOM 1385 N N . TYR A 1 170 ? 19.421 -10.673 6.578 1.00 88.88 170 TYR A N 1
ATOM 1386 C CA . TYR A 1 170 ? 19.205 -9.262 6.241 1.00 88.88 170 TYR A CA 1
ATOM 1387 C C . TYR A 1 170 ? 18.383 -8.502 7.286 1.00 88.88 170 TYR A C 1
ATOM 1389 O O . TYR A 1 170 ? 18.629 -7.321 7.522 1.00 88.88 170 TYR A O 1
ATOM 1397 N N . THR A 1 171 ? 17.408 -9.156 7.923 1.00 87.75 171 THR A N 1
ATOM 1398 C CA . THR A 1 171 ? 16.665 -8.569 9.044 1.00 87.75 171 THR A CA 1
ATOM 1399 C C . THR A 1 171 ? 16.158 -9.615 10.033 1.00 87.75 171 THR A C 1
ATOM 1401 O O . THR A 1 171 ? 15.767 -10.722 9.664 1.00 87.75 171 THR A O 1
ATOM 1404 N N . SER A 1 172 ? 16.141 -9.235 11.313 1.00 89.38 172 SER A N 1
ATOM 1405 C CA . SER A 1 172 ? 15.561 -10.001 12.429 1.00 89.38 172 SER A CA 1
ATOM 1406 C C . SER A 1 172 ? 14.117 -9.594 12.744 1.00 89.38 172 SER A C 1
ATOM 1408 O O . SER A 1 172 ? 13.535 -10.074 13.718 1.00 89.38 172 SER A O 1
ATOM 1410 N N . THR A 1 173 ? 13.532 -8.683 11.964 1.00 91.00 173 THR A N 1
ATOM 1411 C CA . THR A 1 173 ? 12.135 -8.269 12.115 1.00 91.00 173 THR A CA 1
ATOM 1412 C C . THR A 1 173 ? 11.205 -9.433 11.776 1.00 91.00 173 THR A C 1
ATOM 1414 O O . THR A 1 173 ? 11.256 -9.975 10.674 1.00 91.00 173 THR A O 1
ATOM 1417 N N . LYS A 1 174 ? 10.312 -9.794 12.706 1.00 92.94 174 LYS A N 1
ATOM 1418 C CA . LYS A 1 174 ? 9.223 -10.735 12.419 1.00 92.94 174 LYS A CA 1
ATOM 1419 C C . LYS A 1 174 ? 8.248 -10.112 11.430 1.00 92.94 174 LYS A C 1
ATOM 1421 O O . LYS A 1 174 ? 7.824 -8.966 11.604 1.00 92.94 174 LYS A O 1
ATOM 1426 N N . THR A 1 175 ? 7.898 -10.866 10.401 1.00 95.06 175 THR A N 1
ATOM 1427 C CA . THR A 1 175 ? 7.083 -10.393 9.282 1.00 95.06 175 THR A CA 1
ATOM 1428 C C . THR A 1 175 ? 5.913 -11.326 9.039 1.00 95.06 175 THR A C 1
ATOM 1430 O O . THR A 1 175 ? 5.917 -12.495 9.418 1.00 95.06 175 THR A O 1
ATOM 1433 N N . CYS A 1 176 ? 4.900 -10.797 8.375 1.00 95.88 176 CYS A N 1
ATOM 1434 C CA . CYS A 1 176 ? 3.747 -11.547 7.928 1.00 95.88 176 CYS A CA 1
ATOM 1435 C C . CYS A 1 176 ? 3.392 -11.153 6.494 1.00 95.88 176 CYS A C 1
ATOM 1437 O O . CYS A 1 176 ? 3.690 -10.043 6.042 1.00 95.88 176 CYS A O 1
ATOM 1439 N N . LEU A 1 177 ? 2.747 -12.074 5.785 1.00 97.56 177 LEU A N 1
ATOM 1440 C CA . LEU A 1 177 ? 2.093 -11.804 4.516 1.00 97.56 177 LEU A CA 1
ATOM 1441 C C . LEU A 1 177 ? 0.643 -11.399 4.794 1.00 97.56 177 LEU A C 1
ATOM 1443 O O . LEU A 1 177 ? -0.146 -12.194 5.312 1.00 97.56 177 LEU A O 1
ATOM 1447 N N . LEU A 1 178 ? 0.300 -10.163 4.444 1.00 98.06 178 LEU A N 1
ATOM 1448 C CA . LEU A 1 178 ? -1.069 -9.668 4.431 1.00 98.06 178 LEU A CA 1
ATOM 1449 C C . LEU A 1 178 ? -1.682 -9.936 3.055 1.00 98.06 178 LEU A C 1
ATOM 1451 O O . LEU A 1 178 ? -1.171 -9.457 2.040 1.00 98.06 178 LEU A O 1
ATOM 1455 N N . ILE A 1 179 ? -2.809 -10.646 3.044 1.00 98.56 179 ILE A N 1
ATOM 1456 C CA . ILE A 1 179 ? -3.694 -10.765 1.886 1.00 98.56 179 ILE A CA 1
ATOM 1457 C C . ILE A 1 179 ? -4.968 -9.994 2.209 1.00 98.56 179 ILE A C 1
ATOM 1459 O O . ILE A 1 179 ? -5.643 -10.286 3.200 1.00 98.56 179 ILE A O 1
ATOM 1463 N N . ALA A 1 180 ? -5.272 -8.980 1.406 1.00 98.62 180 ALA A N 1
ATOM 1464 C CA . ALA A 1 180 ? -6.411 -8.110 1.656 1.00 98.62 180 ALA A CA 1
ATOM 1465 C C . ALA A 1 180 ? -7.055 -7.610 0.364 1.00 98.62 180 ALA A C 1
ATOM 1467 O O . ALA A 1 180 ? -6.369 -7.265 -0.597 1.00 98.62 180 ALA A O 1
ATOM 1468 N N . THR A 1 181 ? -8.377 -7.484 0.376 1.00 98.81 181 THR A N 1
ATOM 1469 C CA . THR A 1 181 ? -9.178 -6.987 -0.744 1.00 98.81 181 THR A CA 1
ATOM 1470 C C . THR A 1 181 ? -9.662 -5.566 -0.453 1.00 98.81 181 THR A C 1
ATOM 1472 O O . THR A 1 181 ? -10.305 -5.322 0.570 1.00 98.81 181 THR A O 1
ATOM 1475 N N . LYS A 1 182 ? -9.380 -4.605 -1.342 1.00 98.69 182 LYS A N 1
ATOM 1476 C CA . LYS A 1 182 ? -9.851 -3.217 -1.224 1.00 98.69 182 LYS A CA 1
ATOM 1477 C C . LYS A 1 182 ? -11.377 -3.186 -1.285 1.00 98.69 182 LYS A C 1
ATOM 1479 O O . LYS A 1 182 ? -11.992 -3.720 -2.208 1.00 98.69 182 LYS A O 1
ATOM 1484 N N . LYS A 1 183 ? -11.998 -2.537 -0.304 1.00 98.44 183 LYS A N 1
ATOM 1485 C CA . LYS A 1 183 ? -13.449 -2.335 -0.259 1.00 98.44 183 LYS A CA 1
ATOM 1486 C C . LYS A 1 183 ? -13.905 -1.397 -1.370 1.00 98.44 183 LYS A C 1
ATOM 1488 O O . LYS A 1 183 ? -13.200 -0.466 -1.750 1.00 98.44 183 LYS A O 1
ATOM 1493 N N . THR A 1 184 ? -15.125 -1.619 -1.839 1.00 97.88 184 THR A N 1
ATOM 1494 C CA . THR A 1 184 ? -15.853 -0.639 -2.657 1.00 97.88 184 THR A CA 1
ATOM 1495 C C . THR A 1 184 ? -16.177 0.602 -1.825 1.00 97.88 184 THR A C 1
ATOM 1497 O O . THR A 1 184 ? -16.341 0.504 -0.602 1.00 97.88 184 THR A O 1
ATOM 1500 N N . ARG A 1 185 ? -16.353 1.764 -2.464 1.00 95.62 185 ARG A N 1
ATOM 1501 C CA . ARG A 1 185 ? -16.792 2.995 -1.781 1.00 95.62 185 ARG A CA 1
ATOM 1502 C C . ARG A 1 185 ? -18.073 2.764 -0.976 1.00 95.62 185 ARG A C 1
ATOM 1504 O O . ARG A 1 185 ? -18.132 3.132 0.194 1.00 95.62 185 ARG A O 1
ATOM 1511 N N . LYS A 1 186 ? -19.044 2.035 -1.542 1.00 96.38 186 LYS A N 1
ATOM 1512 C CA . LYS A 1 186 ? -20.295 1.657 -0.860 1.00 96.38 186 LYS A CA 1
ATOM 1513 C C . LYS A 1 186 ? -20.047 0.877 0.437 1.00 96.38 186 LYS A C 1
ATOM 1515 O O . LYS A 1 186 ? -20.693 1.131 1.449 1.00 96.38 186 LYS A O 1
ATOM 1520 N N . GLN A 1 187 ? -19.111 -0.071 0.432 1.00 97.31 187 GLN A N 1
ATOM 1521 C CA . GLN A 1 187 ? -18.750 -0.821 1.641 1.00 97.31 187 GLN A CA 1
ATOM 1522 C C . GLN A 1 187 ? -18.057 0.067 2.685 1.00 97.31 187 GLN A C 1
ATOM 1524 O O . GLN A 1 187 ? -18.282 -0.121 3.881 1.00 97.31 187 GLN A O 1
ATOM 1529 N N . VAL A 1 188 ? -17.245 1.042 2.261 1.00 96.75 188 VAL A N 1
ATOM 1530 C CA . VAL A 1 188 ? -16.633 2.022 3.176 1.00 96.75 188 VAL A CA 1
ATOM 1531 C C . VAL A 1 188 ? -17.695 2.932 3.798 1.00 96.75 188 VAL A C 1
ATOM 1533 O O . VAL A 1 188 ? -17.675 3.155 5.005 1.00 96.75 188 VAL A O 1
ATOM 1536 N N . GLU A 1 189 ? -18.678 3.394 3.027 1.00 95.44 189 GLU A N 1
ATOM 1537 C CA . GLU A 1 189 ? -19.803 4.187 3.544 1.00 95.44 189 GLU A CA 1
ATOM 1538 C C . GLU A 1 189 ? -20.641 3.412 4.571 1.00 95.44 189 GLU A C 1
ATOM 1540 O O . GLU A 1 189 ? -21.009 3.942 5.627 1.00 95.44 189 GLU A O 1
ATOM 1545 N N . GLN A 1 190 ? -20.914 2.134 4.292 1.00 95.81 190 GLN A N 1
ATOM 1546 C CA . GLN A 1 190 ? -21.585 1.231 5.228 1.00 95.81 190 GLN A CA 1
ATOM 1547 C C . GLN A 1 190 ? -20.774 1.057 6.516 1.00 95.81 190 GLN A C 1
ATOM 1549 O O . GLN A 1 190 ? -21.332 1.159 7.614 1.00 95.81 190 GLN A O 1
ATOM 1554 N N . TYR A 1 191 ? -19.459 0.852 6.394 1.00 95.44 191 TYR A N 1
ATOM 1555 C CA . TYR A 1 191 ? -18.554 0.779 7.537 1.00 95.44 191 TYR A CA 1
ATOM 1556 C C . TYR A 1 191 ? -18.598 2.067 8.366 1.00 95.44 191 TYR A C 1
ATOM 1558 O O . TYR A 1 191 ? -18.826 2.006 9.572 1.00 95.44 191 TYR A O 1
ATOM 1566 N N . ASP A 1 192 ? -18.459 3.234 7.736 1.00 94.75 192 ASP A N 1
ATOM 1567 C CA . ASP A 1 192 ? -18.473 4.534 8.412 1.00 94.75 192 ASP A CA 1
ATOM 1568 C C . ASP A 1 192 ? -19.805 4.788 9.138 1.00 94.75 192 ASP A C 1
ATOM 1570 O O . ASP A 1 192 ? -19.834 5.333 10.246 1.00 94.75 192 ASP A O 1
ATOM 1574 N N . THR A 1 193 ? -20.919 4.360 8.545 1.00 95.50 193 THR A N 1
ATOM 1575 C CA . THR A 1 193 ? -22.260 4.475 9.137 1.00 95.50 193 THR A CA 1
ATOM 1576 C C . THR A 1 193 ? -22.408 3.585 10.370 1.00 95.50 193 THR A C 1
ATOM 1578 O O . THR A 1 193 ? -22.862 4.045 11.427 1.00 95.50 193 THR A O 1
ATOM 1581 N N . CYS A 1 194 ? -21.970 2.329 10.268 1.00 94.62 194 CYS A N 1
ATOM 1582 C CA . CYS A 1 194 ? -21.947 1.393 11.387 1.00 94.62 194 CYS A CA 1
ATOM 1583 C C . CYS A 1 194 ? -21.038 1.911 12.513 1.00 94.62 194 CYS A C 1
ATOM 1585 O O . CYS A 1 194 ? -21.456 2.009 13.669 1.00 94.62 194 CYS A O 1
ATOM 1587 N N . TRP A 1 195 ? -19.831 2.356 12.161 1.00 93.50 195 TRP A N 1
ATOM 1588 C CA . TRP A 1 195 ? -18.840 2.885 13.090 1.00 93.50 195 TRP A CA 1
ATOM 1589 C C . TRP A 1 195 ? -19.368 4.088 13.877 1.00 93.50 195 TRP A C 1
ATOM 1591 O O . TRP A 1 195 ? -19.285 4.108 15.106 1.00 93.50 195 TRP A O 1
ATOM 1601 N N . ARG A 1 196 ? -19.985 5.071 13.205 1.00 93.50 196 ARG A N 1
ATOM 1602 C CA . ARG A 1 196 ? -20.599 6.236 13.871 1.00 93.50 196 ARG A CA 1
ATOM 1603 C C . ARG A 1 196 ? -21.721 5.825 14.824 1.00 93.50 196 ARG A C 1
ATOM 1605 O O . ARG A 1 196 ? -21.819 6.379 15.920 1.00 93.50 196 ARG A O 1
ATOM 1612 N N . THR A 1 197 ? -22.555 4.865 14.426 1.00 94.25 197 THR A N 1
ATOM 1613 C CA . THR A 1 197 ? -23.643 4.349 15.270 1.00 94.25 197 THR A CA 1
ATOM 1614 C C . THR A 1 197 ? -23.084 3.698 16.533 1.00 94.25 197 THR A C 1
ATOM 1616 O O . THR A 1 197 ? -23.465 4.083 17.640 1.00 94.25 197 THR A O 1
ATOM 1619 N N . MET A 1 198 ? -22.107 2.802 16.392 1.00 91.75 198 MET A N 1
ATOM 1620 C CA . MET A 1 198 ? -21.476 2.124 17.527 1.00 91.75 198 MET A CA 1
ATOM 1621 C C . MET A 1 198 ? -20.732 3.093 18.449 1.00 91.75 198 MET A C 1
ATOM 1623 O O . MET A 1 198 ? -20.836 2.987 19.670 1.00 91.75 198 MET A O 1
ATOM 1627 N N . GLN A 1 199 ? -20.054 4.107 17.901 1.00 89.38 199 GLN A N 1
ATOM 1628 C CA . GLN A 1 199 ? -19.421 5.149 18.712 1.00 89.38 199 GLN A CA 1
ATOM 1629 C C . GLN A 1 199 ? -20.428 5.923 19.573 1.00 89.38 199 GLN A C 1
ATOM 1631 O O . GLN A 1 199 ? -20.125 6.243 20.723 1.00 89.38 199 GLN A O 1
ATOM 1636 N N . ARG A 1 200 ? -21.622 6.232 19.047 1.00 90.25 200 ARG A N 1
ATOM 1637 C CA . ARG A 1 200 ? -22.681 6.905 19.821 1.00 90.25 200 ARG A CA 1
ATOM 1638 C C . ARG A 1 200 ? -23.188 6.021 20.959 1.00 90.25 200 ARG A C 1
ATOM 1640 O O . ARG A 1 200 ? -23.328 6.516 22.075 1.00 90.25 200 ARG A O 1
ATOM 1647 N N . VAL A 1 201 ? -23.419 4.735 20.689 1.00 90.88 201 VAL A N 1
ATOM 1648 C CA . VAL A 1 201 ? -23.840 3.753 21.703 1.00 90.88 201 VAL A CA 1
ATOM 1649 C C . VAL A 1 201 ? -22.789 3.638 22.805 1.00 90.88 201 VAL A C 1
ATOM 1651 O O . VAL A 1 201 ? -23.111 3.807 23.978 1.00 90.88 201 VAL A O 1
ATOM 1654 N N . PHE A 1 202 ? -21.520 3.452 22.434 1.00 89.12 202 PHE A N 1
ATOM 1655 C CA . PHE A 1 202 ? -20.418 3.341 23.387 1.00 89.12 202 PHE A CA 1
ATOM 1656 C C . PHE A 1 202 ? -20.274 4.595 24.260 1.00 89.12 202 PHE A C 1
ATOM 1658 O O . PHE A 1 202 ? -20.170 4.493 25.480 1.00 89.12 202 PHE A O 1
ATOM 1665 N N . ARG A 1 203 ? -20.336 5.795 23.664 1.00 87.50 203 ARG A N 1
ATOM 1666 C CA . ARG A 1 203 ? -20.270 7.058 24.420 1.00 87.50 203 ARG A CA 1
ATOM 1667 C C . ARG A 1 203 ? -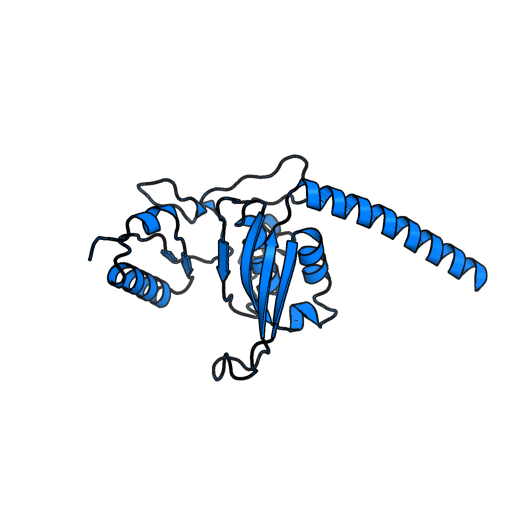21.406 7.183 25.436 1.00 87.50 203 ARG A C 1
ATOM 1669 O O . ARG A 1 203 ? -21.137 7.595 26.559 1.00 87.50 203 ARG A O 1
ATOM 1676 N N . ARG A 1 204 ? -22.636 6.802 25.062 1.00 86.62 204 ARG A N 1
ATOM 1677 C CA . ARG A 1 204 ? -23.797 6.794 25.971 1.00 86.62 204 ARG A CA 1
ATOM 1678 C C . ARG A 1 204 ? -23.621 5.801 27.120 1.00 86.62 204 ARG A C 1
ATOM 1680 O O . ARG A 1 204 ? -23.862 6.154 28.269 1.00 86.62 204 ARG A O 1
ATOM 1687 N N . ALA A 1 205 ? -23.150 4.590 26.829 1.00 85.69 205 ALA A N 1
ATOM 1688 C CA . ALA A 1 205 ? -22.873 3.593 27.860 1.00 85.69 205 ALA A CA 1
ATOM 1689 C C . ALA A 1 205 ? -21.807 4.092 28.852 1.00 85.69 205 ALA A C 1
ATOM 1691 O O . ALA A 1 205 ? -22.002 4.018 30.063 1.00 85.69 205 ALA A O 1
ATOM 1692 N N . CYS A 1 206 ? -20.719 4.688 28.353 1.00 84.81 206 CYS A N 1
ATOM 1693 C CA . CYS A 1 206 ? -19.681 5.272 29.201 1.00 84.81 206 CYS A CA 1
ATOM 1694 C C . CYS A 1 206 ? -20.166 6.473 30.020 1.00 84.81 206 CYS A C 1
ATOM 1696 O O . CYS A 1 206 ? -19.697 6.644 31.143 1.00 84.81 206 CYS A O 1
ATOM 1698 N N . SER A 1 207 ? -21.051 7.324 29.485 1.00 78.88 207 SER A N 1
ATOM 1699 C CA . SER A 1 207 ? -21.611 8.433 30.264 1.00 78.88 207 SER A CA 1
ATOM 1700 C C . SER A 1 207 ? -22.508 7.921 31.386 1.00 78.88 207 SER A C 1
ATOM 1702 O O . SER A 1 207 ? -22.323 8.346 32.518 1.00 78.88 207 SER A O 1
ATOM 1704 N N . CYS A 1 208 ? -23.393 6.953 31.110 1.00 7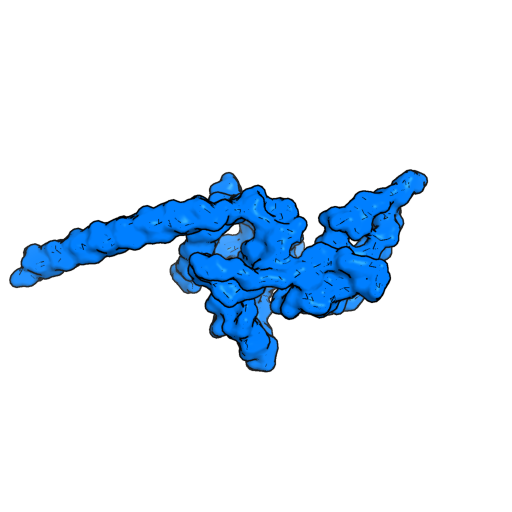2.38 208 CYS A N 1
ATOM 1705 C CA . CYS A 1 208 ? -24.230 6.336 32.141 1.00 72.38 208 CYS A CA 1
ATOM 1706 C C . CYS A 1 208 ? -23.381 5.666 33.229 1.00 72.38 208 CYS A C 1
ATOM 1708 O O . CYS A 1 208 ? -23.619 5.894 34.408 1.00 72.38 208 CYS A O 1
ATOM 1710 N N . ALA A 1 209 ? -22.346 4.910 32.853 1.00 68.00 209 ALA A N 1
ATOM 1711 C CA . ALA A 1 209 ? -21.455 4.263 33.815 1.00 68.00 209 ALA A CA 1
ATOM 1712 C C . ALA A 1 209 ? -20.720 5.262 34.730 1.00 68.00 209 ALA A C 1
ATOM 1714 O O . ALA A 1 209 ? -20.500 4.964 35.898 1.00 68.00 209 ALA A O 1
ATOM 1715 N N . ARG A 1 210 ? -20.370 6.459 34.231 1.00 64.94 210 ARG A N 1
ATOM 1716 C CA . ARG A 1 210 ? -19.769 7.515 35.066 1.00 64.94 210 ARG A CA 1
ATOM 1717 C C . ARG A 1 210 ? -20.761 8.121 36.054 1.00 64.94 210 ARG A C 1
ATOM 1719 O O . ARG A 1 210 ? -20.350 8.428 37.159 1.00 64.94 210 ARG A O 1
ATOM 1726 N N . THR A 1 211 ? -22.031 8.262 35.674 1.00 61.44 211 THR A N 1
ATOM 1727 C CA . THR A 1 211 ? -23.094 8.764 36.564 1.00 61.44 211 THR A CA 1
ATOM 1728 C C . THR A 1 211 ? -23.459 7.765 37.668 1.00 61.44 211 THR A C 1
ATOM 1730 O O . THR A 1 211 ? -23.918 8.175 38.720 1.00 61.44 211 THR A O 1
ATOM 1733 N N . PHE A 1 212 ? -23.252 6.461 37.452 1.00 50.59 212 PHE A N 1
ATOM 1734 C CA . PHE A 1 212 ? -23.484 5.419 38.467 1.00 50.59 212 PHE A CA 1
ATOM 1735 C C . PHE A 1 212 ? -22.339 5.261 39.484 1.00 50.59 212 PHE A C 1
ATOM 1737 O O . PHE A 1 212 ? -22.530 4.620 40.512 1.00 50.59 212 PHE A O 1
ATOM 1744 N N . LEU A 1 213 ? -21.150 5.794 39.189 1.00 49.56 213 LEU A N 1
ATOM 1745 C CA . LEU A 1 213 ? -19.956 5.718 40.045 1.00 49.56 213 LEU A CA 1
ATOM 1746 C C . LEU A 1 213 ? -19.674 7.030 40.804 1.00 49.56 213 LEU A C 1
ATOM 1748 O O . LEU A 1 213 ? -18.634 7.142 41.452 1.00 49.56 213 LEU A O 1
ATOM 1752 N N . SER A 1 214 ? -20.572 8.010 40.697 1.00 47.47 214 SER A N 1
ATOM 1753 C CA . SER A 1 214 ? -20.558 9.301 41.397 1.00 47.47 214 SER A CA 1
ATOM 1754 C C . SER A 1 214 ? -21.735 9.390 42.352 1.00 47.47 214 SER A C 1
ATOM 1756 O O . SER A 1 214 ? -21.528 9.852 43.490 1.00 47.47 214 SER A O 1
#